Protein AF-A0A061JJE5-F1 (afdb_monomer)

InterPro domains:
  IPR005835 Nucleotidyl transferase domain [PF00483] (1-188)
  IPR029044 Nucleotide-diphospho-sugar transferases [G3DSA:3.90.550.10] (1-209)
  IPR029044 Nucleotide-diphospho-sugar transferases [SSF53448] (1-184)
  IPR051161 Mannose-6-phosphate isomerase type 2 [PTHR46390] (1-189)

Sequence (217 aa):
MFQRTLARLDGLEQGEPLVVTNEQHRFVVAEQMRLARRQSRRIILEPLSRNTAPAIALAALEATREGRDPVLLILAADHHIPDEEAFRAAITAATMHANAGRLVTFGITPTRAETGFGYIQCGEPLGEAGRAIAAFKEKPSAEMAQVYLDSGRYLWNSGMFMFRASRFLDELERLRPDILAACRAAPRSSRHGTITTFCMYRPSSSPCAMTSRSTMR

Nearest PDB structures (foldseek):
  2qh5-assembly2_B  TM=8.853E-01  e=9.945E-15  Helicobacter pylori 26695
  2qh5-assembly1_A  TM=8.895E-01  e=8.247E-14  Helicobacter pylori 26695
  2x5s-assembly1_A  TM=8.114E-01  e=7.265E-13  Thermotoga maritima MSB8
  2cu2-assembly1_A-2  TM=8.313E-01  e=1.044E-12  Thermus thermophilus HB8

Foldseek 3Di:
DQLVVVVLCPPPDDDAAEAEDAPVCVVVVVVSCVVSVGDHLAYEHEPDCPDDLLSLLLVLCVCCVVVDWDKDKDDDSPDDDPPSVVVRVLVVLVRVVQVVFDKDFDFAQDPALDQQFKKFFFADDDPPHDGDTPDIGHRDDSVVSRVQNVVSRITTTPVIIIHTSVSSLVVCCVPPVVSNVLSVPFDWDDDDDRYIYTYSDDPPPDDDDDDDDDDDD

Solvent-accessible surface area (backbone atoms only — not comparable to full-atom values): 12742 Å² total; per-residue (Å²): 89,51,59,58,53,58,56,58,50,65,94,60,95,73,77,63,48,74,44,73,43,46,49,91,45,51,64,59,53,54,48,48,34,55,76,62,73,49,74,58,65,27,39,39,25,29,82,63,90,73,65,66,67,58,52,51,50,48,51,31,57,58,58,33,67,84,79,45,70,52,74,44,78,46,75,67,52,71,69,87,71,88,60,48,65,63,50,47,53,51,50,58,44,47,47,57,46,17,73,72,67,38,85,41,70,48,69,39,83,63,91,61,61,57,39,90,40,32,35,34,31,62,42,58,76,46,79,99,59,56,57,41,74,69,44,80,45,74,46,43,54,68,70,53,20,40,53,40,50,76,64,70,46,39,20,31,50,65,76,34,38,32,25,26,31,61,59,54,51,53,51,38,46,73,76,40,42,68,57,50,52,45,56,71,67,26,55,78,47,72,71,74,79,56,35,34,39,39,47,74,69,77,84,66,95,70,92,78,88,79,86,80,80,89,79,92,132

Structure (mmCIF, N/CA/C/O backbone):
data_AF-A0A061JJE5-F1
#
_entry.id   AF-A0A061JJE5-F1
#
loop_
_atom_site.group_PDB
_atom_site.id
_atom_site.type_symbol
_atom_site.label_atom_id
_atom_site.label_alt_id
_atom_site.label_comp_id
_atom_site.label_asym_id
_atom_site.label_entity_id
_atom_site.label_seq_id
_atom_site.pdbx_PDB_ins_code
_atom_site.Cartn_x
_atom_site.Cartn_y
_atom_site.Cartn_z
_atom_site.occupancy
_atom_site.B_iso_or_equiv
_atom_site.auth_seq_id
_atom_site.auth_comp_id
_atom_site.auth_asym_id
_atom_site.auth_atom_id
_atom_site.pdbx_PDB_model_num
ATOM 1 N N . MET A 1 1 ? 11.198 11.801 5.476 1.00 88.31 1 MET A N 1
ATOM 2 C CA . MET A 1 1 ? 10.283 11.179 4.492 1.00 88.31 1 MET A CA 1
ATOM 3 C C . MET A 1 1 ? 8.825 11.247 4.926 1.00 88.31 1 MET A C 1
ATOM 5 O O . MET A 1 1 ? 8.047 11.788 4.158 1.00 88.31 1 MET A O 1
ATOM 9 N N . PHE A 1 2 ? 8.469 10.858 6.156 1.00 92.38 2 PHE A N 1
ATOM 10 C CA . PHE A 1 2 ? 7.083 10.900 6.659 1.00 92.38 2 PHE A CA 1
ATOM 11 C C . PHE A 1 2 ? 6.310 12.204 6.363 1.00 92.38 2 PHE A C 1
ATOM 13 O O . PHE A 1 2 ? 5.256 12.162 5.740 1.00 92.38 2 PHE A O 1
ATOM 20 N N . GLN A 1 3 ? 6.856 13.376 6.714 1.00 93.06 3 GLN A N 1
ATOM 21 C CA . GLN A 1 3 ? 6.192 14.663 6.440 1.00 93.06 3 GLN A CA 1
ATOM 22 C C . GLN A 1 3 ? 5.994 14.934 4.941 1.00 93.06 3 GLN A C 1
ATOM 24 O O . GLN A 1 3 ? 4.970 15.482 4.552 1.00 93.06 3 GLN A O 1
ATOM 29 N N . ARG A 1 4 ? 6.933 14.498 4.086 1.00 92.81 4 ARG A N 1
ATOM 30 C CA . ARG A 1 4 ? 6.785 14.589 2.622 1.00 92.81 4 ARG A CA 1
ATOM 31 C C . ARG A 1 4 ? 5.674 13.672 2.114 1.00 92.81 4 ARG A C 1
ATOM 33 O O . ARG A 1 4 ? 5.019 14.007 1.137 1.00 92.81 4 ARG A O 1
ATOM 40 N N . THR A 1 5 ? 5.461 12.526 2.757 1.00 93.94 5 THR A N 1
ATOM 41 C CA . THR A 1 5 ? 4.331 11.634 2.457 1.00 93.94 5 THR A CA 1
ATOM 42 C C . THR A 1 5 ? 2.994 12.254 2.838 1.00 93.94 5 THR A C 1
ATOM 44 O O . THR A 1 5 ? 2.019 12.039 2.135 1.00 93.94 5 THR A O 1
ATOM 47 N N . LEU A 1 6 ? 2.939 13.064 3.894 1.00 92.81 6 LEU A N 1
ATOM 48 C CA . LEU A 1 6 ? 1.731 13.825 4.218 1.00 92.81 6 LEU A CA 1
ATOM 49 C C . LEU A 1 6 ? 1.513 14.981 3.237 1.00 92.81 6 LEU A C 1
ATOM 51 O O . LEU A 1 6 ? 0.408 15.145 2.739 1.00 92.81 6 LEU A O 1
ATOM 55 N N . ALA A 1 7 ? 2.564 15.748 2.936 1.00 93.00 7 ALA A N 1
ATOM 56 C CA . ALA A 1 7 ? 2.480 16.917 2.062 1.00 93.00 7 ALA A CA 1
ATOM 57 C C . ALA A 1 7 ? 2.112 16.562 0.612 1.00 93.00 7 ALA A C 1
ATOM 59 O O . ALA A 1 7 ? 1.323 17.265 -0.004 1.00 93.00 7 ALA A O 1
ATOM 60 N N . ARG A 1 8 ? 2.603 15.438 0.066 1.00 93.69 8 ARG A N 1
ATOM 61 C CA . ARG A 1 8 ? 2.264 15.029 -1.315 1.00 93.69 8 ARG A CA 1
ATOM 62 C C . ARG A 1 8 ? 0.773 14.734 -1.524 1.00 93.69 8 ARG A C 1
ATOM 64 O O . ARG A 1 8 ? 0.326 14.675 -2.667 1.00 93.69 8 ARG A O 1
ATOM 71 N N . LEU A 1 9 ? 0.026 14.510 -0.437 1.00 92.69 9 LEU A N 1
ATOM 72 C CA . LEU A 1 9 ? -1.423 14.297 -0.471 1.00 92.69 9 LEU A CA 1
ATOM 73 C C . LEU A 1 9 ? -2.206 15.610 -0.562 1.00 92.69 9 LEU A C 1
ATOM 75 O O . LEU A 1 9 ? -3.419 15.584 -0.757 1.00 92.69 9 LEU A O 1
ATOM 79 N N . ASP A 1 10 ? -1.545 16.757 -0.429 1.00 90.75 10 ASP A N 1
ATOM 80 C CA . ASP A 1 10 ? -2.196 18.052 -0.561 1.00 90.75 10 ASP A CA 1
ATOM 81 C C . ASP A 1 10 ? -2.793 18.208 -1.969 1.00 90.75 10 ASP A C 1
ATOM 83 O O . ASP A 1 10 ? -2.167 17.867 -2.974 1.00 90.75 10 ASP A O 1
ATOM 87 N N . GLY A 1 11 ? -4.030 18.706 -2.031 1.00 88.50 11 GLY A N 1
ATOM 88 C CA . GLY A 1 11 ? -4.791 18.861 -3.275 1.00 88.50 11 GLY A CA 1
ATOM 89 C C . GLY A 1 11 ? -5.638 17.648 -3.674 1.00 88.50 11 GLY A C 1
ATOM 90 O O . GLY A 1 11 ? -6.416 17.753 -4.617 1.00 88.50 11 GLY A O 1
ATOM 91 N N . LEU A 1 12 ? -5.529 16.523 -2.965 1.00 92.25 12 LEU A N 1
ATOM 92 C CA . LEU A 1 12 ? -6.479 15.417 -3.082 1.00 92.25 12 LEU A CA 1
ATOM 93 C C . LEU A 1 12 ? -7.684 15.632 -2.140 1.00 92.25 12 LEU A C 1
ATOM 95 O O . LEU A 1 12 ? -7.629 16.428 -1.197 1.00 92.25 12 LEU A O 1
ATOM 99 N N . GLU A 1 13 ? -8.782 14.921 -2.400 1.00 90.00 13 GLU A N 1
ATOM 100 C CA . GLU A 1 13 ? -9.928 14.843 -1.490 1.00 90.00 13 GLU A CA 1
ATOM 101 C C . GLU A 1 13 ? -9.750 13.644 -0.541 1.00 90.00 13 GLU A C 1
ATOM 103 O O . GLU A 1 13 ? -9.989 12.493 -0.909 1.00 90.00 13 GLU A O 1
ATOM 108 N N . GLN A 1 14 ? -9.316 13.903 0.696 1.00 89.75 14 GLN A N 1
ATOM 109 C CA . GLN A 1 14 ? -9.116 12.875 1.720 1.00 89.75 14 GLN A CA 1
ATOM 110 C C . GLN A 1 14 ? -9.552 13.341 3.105 1.00 89.75 14 GLN A C 1
ATOM 112 O O . GLN A 1 14 ? -9.506 14.523 3.443 1.00 89.75 14 GLN A O 1
ATOM 117 N N . GLY A 1 15 ? -9.903 12.368 3.944 1.00 90.25 15 GLY A N 1
ATOM 118 C CA . GLY A 1 15 ? -10.011 12.581 5.381 1.00 90.25 15 GLY A CA 1
ATOM 119 C C . GLY A 1 15 ? -8.645 12.653 6.066 1.00 90.25 15 GLY A C 1
ATOM 120 O O . GLY A 1 15 ? -7.590 12.454 5.463 1.00 90.25 15 GLY A O 1
ATOM 121 N N . GLU A 1 16 ? -8.673 12.887 7.374 1.00 91.62 16 GLU A N 1
ATOM 122 C CA . GLU A 1 16 ? -7.471 12.843 8.202 1.00 91.62 16 GLU A CA 1
ATOM 123 C C . GLU A 1 16 ? -6.798 11.454 8.164 1.00 91.62 16 GLU A C 1
ATOM 125 O O . GLU A 1 16 ? -7.487 10.427 8.232 1.00 91.62 16 GLU A O 1
ATOM 130 N N . PRO A 1 17 ? -5.455 11.390 8.120 1.00 93.44 17 PRO A N 1
ATOM 131 C CA . PRO A 1 17 ? -4.724 10.136 8.021 1.00 93.44 17 PRO A CA 1
ATOM 132 C C . PRO A 1 17 ? -4.876 9.262 9.271 1.00 93.44 17 PRO A C 1
ATOM 134 O O . PRO A 1 17 ? -4.879 9.741 10.411 1.00 93.44 17 PRO A O 1
ATOM 137 N N . LEU A 1 18 ? -4.918 7.950 9.038 1.00 94.12 18 LEU A N 1
ATOM 138 C CA . LEU A 1 18 ? -4.668 6.920 10.042 1.00 94.12 18 LEU A CA 1
ATOM 139 C C . LEU A 1 18 ? -3.202 6.507 9.937 1.00 94.12 18 LEU A C 1
ATOM 141 O O . LEU A 1 18 ? -2.765 6.038 8.888 1.00 94.12 18 LEU A O 1
ATOM 145 N N . VAL A 1 19 ? -2.440 6.676 11.015 1.00 94.38 19 VAL A N 1
ATOM 146 C CA . VAL A 1 19 ? -1.019 6.315 11.036 1.00 94.38 19 VAL A CA 1
ATOM 147 C C . VAL A 1 19 ? -0.848 5.032 11.826 1.00 94.38 19 VAL A C 1
ATOM 149 O O . VAL A 1 19 ? -1.163 5.005 13.010 1.00 94.38 19 VAL A O 1
ATOM 152 N N . VAL A 1 20 ? -0.332 3.980 11.196 1.00 93.56 20 VAL A N 1
ATOM 153 C CA . VAL A 1 20 ? 0.044 2.736 11.882 1.00 93.56 20 VAL A CA 1
ATOM 154 C C . VAL A 1 20 ? 1.558 2.706 12.024 1.00 93.56 20 VAL A C 1
ATOM 156 O O . VAL A 1 20 ? 2.276 2.906 11.047 1.00 93.56 20 VAL A O 1
ATOM 159 N N . THR A 1 21 ? 2.057 2.515 13.241 1.00 92.81 21 THR A N 1
ATOM 160 C CA . THR A 1 21 ? 3.497 2.506 13.516 1.00 92.81 21 THR A CA 1
ATOM 161 C C . THR A 1 21 ? 3.826 1.628 14.715 1.00 92.81 21 THR A C 1
ATOM 163 O O . THR A 1 21 ? 2.981 1.384 15.571 1.00 92.81 21 THR A O 1
ATOM 166 N N . ASN A 1 22 ? 5.085 1.212 14.836 1.00 91.00 22 ASN A N 1
ATOM 167 C CA . ASN A 1 22 ? 5.572 0.575 16.053 1.00 91.00 22 ASN A CA 1
ATOM 168 C C . ASN A 1 22 ? 5.491 1.536 17.258 1.00 91.00 22 ASN A C 1
ATOM 170 O O . ASN A 1 22 ? 5.763 2.735 17.121 1.00 91.00 22 ASN A O 1
ATOM 174 N N . GLU A 1 23 ? 5.168 1.009 18.443 1.00 88.62 23 GLU A N 1
ATOM 175 C CA . GLU A 1 23 ? 5.093 1.765 19.699 1.00 88.62 23 GLU A CA 1
ATOM 176 C C . GLU A 1 23 ? 6.376 2.554 20.014 1.00 88.62 23 GLU A C 1
ATOM 178 O O . GLU A 1 23 ? 6.298 3.673 20.527 1.00 88.62 23 GLU A O 1
ATOM 183 N N . GLN A 1 24 ? 7.547 2.029 19.649 1.00 89.25 24 GLN A N 1
ATOM 184 C CA . GLN A 1 24 ? 8.835 2.702 19.846 1.00 89.25 24 GLN A CA 1
ATOM 185 C C . GLN A 1 24 ? 8.920 4.051 19.112 1.00 89.25 24 GLN A C 1
ATOM 187 O O . GLN A 1 24 ? 9.618 4.958 19.561 1.00 89.25 24 GLN A O 1
ATOM 192 N N . HIS A 1 25 ? 8.164 4.231 18.025 1.00 89.94 25 HIS A N 1
ATOM 193 C CA . HIS A 1 25 ? 8.153 5.464 17.236 1.00 89.94 25 HIS A CA 1
ATOM 194 C C . HIS A 1 25 ? 7.029 6.437 17.622 1.00 89.94 25 HIS A C 1
ATOM 196 O O . HIS A 1 25 ? 6.895 7.484 16.986 1.00 89.94 25 HIS A O 1
ATOM 202 N N . ARG A 1 26 ? 6.224 6.141 18.656 1.00 89.31 26 ARG A N 1
ATOM 203 C CA . ARG A 1 26 ? 5.021 6.925 19.009 1.00 89.31 26 ARG A CA 1
ATOM 204 C C . ARG A 1 26 ? 5.283 8.425 19.170 1.00 89.31 26 ARG A C 1
ATOM 206 O O . ARG A 1 26 ? 4.518 9.239 18.662 1.00 89.31 26 ARG A O 1
ATOM 213 N N . PHE A 1 27 ? 6.375 8.790 19.846 1.00 88.88 27 PHE A N 1
ATOM 214 C CA . PHE A 1 27 ? 6.712 10.189 20.114 1.00 88.88 27 PHE A CA 1
ATOM 215 C C . PHE A 1 27 ? 7.226 10.889 18.861 1.00 88.88 27 PHE A C 1
ATOM 217 O O . PHE A 1 27 ? 6.828 12.016 18.587 1.00 88.88 27 PHE A O 1
ATOM 224 N N . VAL A 1 28 ? 8.052 10.197 18.070 1.00 92.44 28 VAL A N 1
ATOM 225 C CA . VAL A 1 28 ? 8.578 10.732 16.812 1.00 92.44 28 VAL A CA 1
ATOM 226 C C . VAL A 1 28 ? 7.433 10.993 15.840 1.00 92.44 28 VAL A C 1
ATOM 228 O O . VAL A 1 28 ? 7.342 12.086 15.300 1.00 92.44 28 VAL A O 1
ATOM 231 N N . VAL A 1 29 ? 6.514 10.042 15.654 1.00 92.44 29 VAL A N 1
ATOM 232 C CA . VAL A 1 29 ? 5.366 10.219 14.752 1.00 92.44 29 VAL A CA 1
ATOM 233 C C . VAL A 1 29 ? 4.459 11.360 15.215 1.00 92.44 29 VAL A C 1
ATOM 235 O O . VAL A 1 29 ? 4.114 12.217 14.402 1.00 92.44 29 VAL A O 1
ATOM 238 N N . ALA A 1 30 ? 4.114 11.418 16.505 1.00 89.69 30 ALA A N 1
ATOM 239 C CA . ALA A 1 30 ? 3.291 12.499 17.047 1.00 89.69 30 ALA A CA 1
ATOM 240 C C . ALA A 1 30 ? 3.946 13.877 16.846 1.00 89.69 30 ALA A C 1
ATOM 242 O O . ALA A 1 30 ? 3.289 14.821 16.404 1.00 89.69 30 ALA A O 1
ATOM 243 N N . GLU A 1 31 ? 5.252 13.983 17.096 1.00 92.19 31 GLU A N 1
ATOM 244 C CA . GLU A 1 31 ? 5.994 15.227 16.896 1.00 92.19 31 GLU A CA 1
ATOM 245 C C . GLU A 1 31 ? 6.089 15.608 15.415 1.00 92.19 31 GLU A C 1
ATOM 247 O O . GLU A 1 31 ? 5.876 16.762 15.051 1.00 92.19 31 GLU A O 1
ATOM 252 N N . GLN A 1 32 ? 6.337 14.645 14.526 1.00 93.75 32 GLN A N 1
ATOM 253 C CA . GLN A 1 32 ? 6.403 14.904 13.088 1.00 93.75 32 GLN A CA 1
ATOM 254 C C . GLN A 1 32 ? 5.052 15.361 12.518 1.00 93.75 32 GLN A C 1
ATOM 256 O O . GLN A 1 32 ? 5.043 16.263 11.678 1.00 93.75 32 GLN A O 1
ATOM 261 N N . MET A 1 33 ? 3.933 14.797 12.992 1.00 92.56 33 MET A N 1
ATOM 262 C CA . MET A 1 33 ? 2.574 15.259 12.669 1.00 92.56 33 MET A CA 1
ATOM 263 C C . MET A 1 33 ? 2.353 16.706 13.132 1.00 92.56 33 MET A C 1
ATOM 265 O O . MET A 1 33 ? 1.879 17.541 12.357 1.00 92.56 33 MET A O 1
ATOM 269 N N . ARG A 1 34 ? 2.758 17.023 14.372 1.00 91.38 34 ARG A N 1
ATOM 270 C CA . ARG A 1 34 ? 2.658 18.371 14.950 1.00 91.38 34 ARG A CA 1
ATOM 271 C C . ARG A 1 34 ? 3.465 19.391 14.148 1.00 91.38 34 ARG A C 1
ATOM 273 O O . ARG A 1 34 ? 2.936 20.439 13.786 1.00 91.38 34 ARG A O 1
ATOM 280 N N . LEU A 1 35 ? 4.721 19.074 13.831 1.00 93.00 35 LEU A N 1
ATOM 281 C CA . LEU A 1 35 ? 5.605 19.921 13.023 1.00 93.00 35 LEU A CA 1
ATOM 282 C C . LEU A 1 35 ? 5.068 20.126 11.600 1.00 93.00 35 LEU A C 1
ATOM 284 O O . LEU A 1 35 ? 5.166 21.228 11.068 1.00 93.00 35 LEU A O 1
ATOM 288 N N . ALA A 1 36 ? 4.441 19.103 11.013 1.00 91.31 36 ALA A N 1
ATOM 289 C CA . ALA A 1 36 ? 3.773 19.204 9.715 1.00 91.31 36 ALA A CA 1
ATOM 290 C C . ALA A 1 36 ? 2.441 19.974 9.768 1.00 91.31 36 ALA A C 1
ATOM 292 O O . ALA A 1 36 ? 1.821 20.181 8.727 1.00 91.31 36 ALA A O 1
ATOM 293 N N . ARG A 1 37 ? 1.977 20.383 10.960 1.00 90.88 37 ARG A N 1
ATOM 294 C CA . ARG A 1 37 ? 0.664 21.013 11.178 1.00 90.88 37 ARG A CA 1
ATOM 295 C C . ARG A 1 37 ? -0.469 20.181 10.565 1.00 90.88 37 ARG A C 1
ATOM 297 O O . ARG A 1 37 ? -1.367 20.705 9.906 1.00 90.88 37 ARG A O 1
ATOM 304 N N . ARG A 1 38 ? -0.400 18.862 10.752 1.00 88.62 38 ARG A N 1
ATOM 305 C CA . ARG A 1 38 ? -1.420 17.907 10.309 1.00 88.62 38 ARG A CA 1
ATOM 306 C C . ARG A 1 38 ? -2.054 17.249 11.525 1.00 88.62 38 ARG A C 1
ATOM 308 O O . ARG A 1 38 ? -1.369 16.912 12.489 1.00 88.62 38 ARG A O 1
ATOM 315 N N . GLN A 1 39 ? -3.364 17.052 11.463 1.00 87.19 39 GLN A N 1
ATOM 316 C CA . GLN A 1 39 ? -4.088 16.233 12.430 1.00 87.19 39 GLN A CA 1
ATOM 317 C C . GLN A 1 39 ? -4.151 14.801 11.901 1.00 87.19 39 GLN A C 1
ATOM 319 O O . GLN A 1 39 ? -4.246 14.585 10.696 1.00 87.19 39 GLN A O 1
ATOM 324 N N . SER A 1 40 ? -4.033 13.822 12.791 1.00 85.62 40 SER A N 1
ATOM 325 C CA . SER A 1 40 ? -4.317 12.425 12.469 1.00 85.62 40 SER A CA 1
ATOM 326 C C . SER A 1 40 ? -5.667 12.061 13.051 1.00 85.62 40 SER A C 1
ATOM 328 O O . SER A 1 40 ? -5.891 12.321 14.237 1.00 85.62 40 SER A O 1
ATOM 330 N N . ARG A 1 41 ? -6.468 11.316 12.288 1.00 85.81 41 ARG A N 1
ATOM 331 C CA . ARG A 1 41 ? -7.679 10.687 12.817 1.00 85.81 41 ARG A CA 1
ATOM 332 C C . ARG A 1 41 ? -7.323 9.771 13.982 1.00 85.81 41 ARG A C 1
ATOM 334 O O . ARG A 1 41 ? -8.000 9.741 15.008 1.00 85.81 41 ARG A O 1
ATOM 341 N N . ARG A 1 42 ? -6.253 8.991 13.797 1.00 90.00 42 ARG A N 1
ATOM 342 C CA . ARG A 1 42 ? -5.729 8.080 14.811 1.00 90.00 42 ARG A CA 1
ATOM 343 C C . ARG A 1 42 ? -4.278 7.711 14.556 1.00 90.00 42 ARG A C 1
ATOM 345 O O . ARG A 1 42 ? -3.871 7.573 13.403 1.00 90.00 42 ARG A O 1
ATOM 352 N N . ILE A 1 43 ? -3.541 7.474 15.636 1.00 9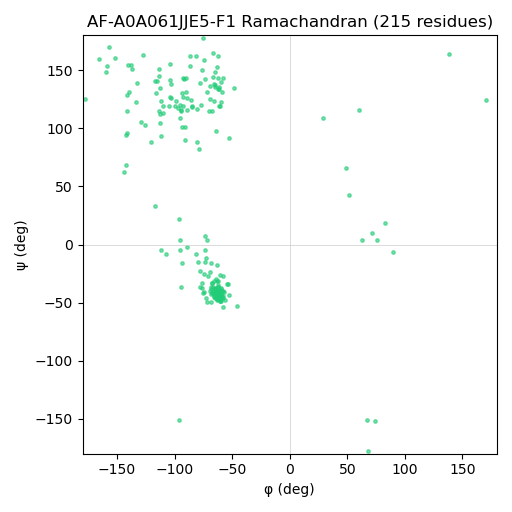1.44 43 ILE A N 1
ATOM 353 C CA . ILE A 1 43 ? -2.238 6.805 15.594 1.00 91.44 43 ILE A CA 1
ATOM 354 C C . ILE A 1 43 ? -2.404 5.430 16.240 1.00 91.44 43 ILE A C 1
ATOM 356 O O . ILE A 1 43 ? -2.676 5.332 17.435 1.00 91.44 43 ILE A O 1
ATOM 360 N N . ILE A 1 44 ? -2.268 4.380 15.440 1.0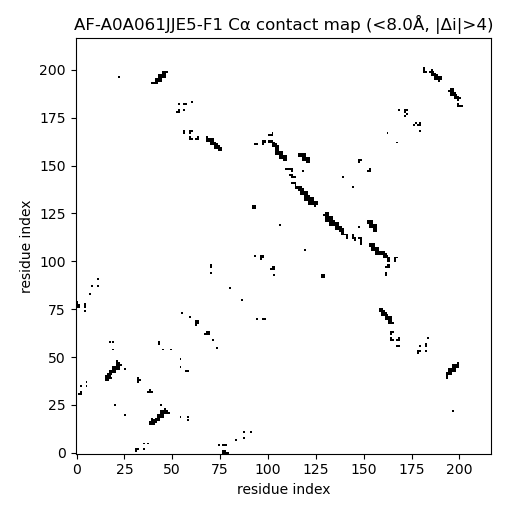0 91.19 44 ILE A N 1
ATOM 361 C CA . ILE A 1 44 ? -2.334 2.979 15.844 1.00 91.19 44 ILE A CA 1
ATOM 362 C C . ILE A 1 44 ? -0.914 2.508 16.158 1.00 91.19 44 ILE A C 1
ATOM 364 O O . ILE A 1 44 ? -0.044 2.531 15.289 1.00 91.19 44 ILE A O 1
ATOM 368 N N . LEU A 1 45 ? -0.681 2.090 17.402 1.00 90.44 45 LEU A N 1
ATOM 369 C CA . LEU A 1 45 ? 0.614 1.588 17.854 1.00 90.44 45 LEU A CA 1
ATOM 370 C C . LEU A 1 45 ? 0.627 0.061 17.874 1.00 90.44 45 LEU A C 1
ATOM 372 O O . LEU A 1 45 ? -0.134 -0.560 18.620 1.00 90.44 45 LEU A O 1
ATOM 376 N N . GLU A 1 46 ? 1.520 -0.525 17.084 1.00 87.25 46 GLU A N 1
ATOM 377 C CA . GLU A 1 46 ? 1.831 -1.951 17.098 1.00 87.25 46 GLU A CA 1
ATOM 378 C C . GLU A 1 46 ? 2.959 -2.222 18.113 1.00 87.25 46 GLU A C 1
ATOM 380 O O . GLU A 1 46 ? 4.026 -1.610 18.015 1.00 87.25 46 GLU A O 1
ATOM 385 N N . PRO A 1 47 ? 2.795 -3.142 19.082 1.00 81.06 47 PRO A N 1
ATOM 386 C CA . PRO A 1 47 ? 3.861 -3.479 20.030 1.00 81.06 47 PRO A CA 1
ATOM 387 C C . PRO A 1 47 ? 4.991 -4.267 19.360 1.00 81.06 47 PRO A C 1
ATOM 389 O O . PRO A 1 47 ? 6.132 -4.240 19.807 1.00 81.06 47 PRO A O 1
ATOM 392 N N . LEU A 1 48 ? 4.665 -4.996 18.291 1.00 81.62 48 LEU A N 1
ATOM 393 C CA . LEU A 1 48 ? 5.578 -5.827 17.521 1.00 81.62 48 LEU A CA 1
ATOM 394 C C . LEU A 1 48 ? 5.244 -5.646 16.046 1.00 81.62 48 LEU A C 1
ATOM 396 O O . LEU A 1 48 ? 4.087 -5.791 15.658 1.00 81.62 48 LEU A O 1
ATOM 400 N N . SER A 1 49 ? 6.256 -5.387 15.223 1.00 78.19 49 SER A N 1
ATOM 401 C CA . SER A 1 49 ? 6.079 -5.272 13.776 1.00 78.19 49 SER A CA 1
ATOM 402 C C . SER A 1 49 ? 5.761 -6.652 13.185 1.00 78.19 49 SER A C 1
ATOM 404 O O . SER A 1 49 ? 6.583 -7.567 13.254 1.00 78.19 49 SER A O 1
ATOM 406 N N . ARG A 1 50 ? 4.553 -6.829 12.631 1.00 82.44 50 ARG A N 1
ATOM 407 C CA . ARG A 1 50 ? 4.043 -8.120 12.113 1.00 82.44 50 ARG A CA 1
ATOM 408 C C . ARG A 1 50 ? 3.763 -8.098 10.601 1.00 82.44 50 ARG A C 1
ATOM 410 O O . ARG A 1 50 ? 2.897 -8.830 10.128 1.00 82.44 50 ARG A O 1
ATOM 417 N N . ASN A 1 51 ? 4.550 -7.332 9.843 1.00 83.69 51 ASN A N 1
ATOM 418 C CA . ASN A 1 51 ? 4.368 -7.049 8.409 1.00 83.69 51 ASN A CA 1
ATOM 419 C C . ASN A 1 51 ? 3.129 -6.183 8.106 1.00 83.69 51 ASN A C 1
ATOM 421 O O . ASN A 1 51 ? 2.426 -5.729 9.001 1.00 83.69 51 ASN A O 1
ATOM 425 N N . THR A 1 52 ? 2.876 -5.933 6.821 1.00 87.81 52 THR A N 1
ATOM 426 C CA . THR A 1 52 ? 1.906 -4.934 6.350 1.00 87.81 52 THR A CA 1
ATOM 427 C C . THR A 1 52 ? 0.444 -5.373 6.480 1.00 87.81 52 THR A C 1
ATOM 429 O O . THR A 1 52 ? -0.423 -4.541 6.727 1.00 87.81 52 THR A O 1
ATOM 432 N N . ALA A 1 53 ? 0.141 -6.668 6.333 1.00 91.19 53 ALA A N 1
ATOM 433 C CA . ALA A 1 53 ? -1.248 -7.139 6.322 1.00 91.19 53 ALA A CA 1
ATOM 434 C C . ALA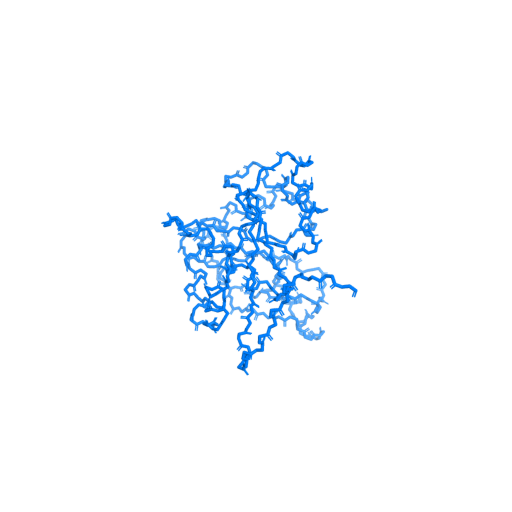 A 1 53 ? -1.990 -6.885 7.654 1.00 91.19 53 ALA A C 1
ATOM 436 O O . ALA A 1 53 ? -3.091 -6.333 7.603 1.00 91.19 53 ALA A O 1
ATOM 437 N N . PRO A 1 54 ? -1.415 -7.184 8.839 1.00 92.25 54 PRO A N 1
ATOM 438 C CA . PRO A 1 54 ? -2.044 -6.818 10.107 1.00 92.25 54 PRO A CA 1
ATOM 439 C C . PRO A 1 54 ? -2.202 -5.309 10.306 1.00 92.25 54 PRO A C 1
ATOM 441 O O . PRO A 1 54 ? -3.250 -4.870 10.772 1.00 92.25 54 PRO A O 1
ATOM 444 N N . ALA A 1 55 ? -1.210 -4.509 9.906 1.00 93.12 55 ALA A N 1
ATOM 445 C CA . ALA A 1 55 ? -1.279 -3.054 10.006 1.00 93.12 55 ALA A CA 1
ATOM 446 C C . ALA A 1 55 ? -2.462 -2.486 9.199 1.00 93.12 55 ALA A C 1
ATOM 448 O O . ALA A 1 55 ? -3.256 -1.697 9.716 1.00 93.12 55 ALA A O 1
ATOM 449 N N . ILE A 1 56 ? -2.634 -2.949 7.956 1.00 95.94 56 ILE A N 1
ATOM 450 C CA . ILE A 1 56 ? -3.771 -2.574 7.104 1.00 95.94 56 ILE A CA 1
ATOM 451 C C . ILE A 1 56 ? -5.092 -3.059 7.716 1.00 95.94 56 ILE A C 1
ATOM 453 O O . ILE A 1 56 ? -6.062 -2.306 7.733 1.00 95.94 56 ILE A O 1
ATOM 457 N N . ALA A 1 57 ? -5.143 -4.280 8.259 1.00 95.75 57 ALA A N 1
ATOM 458 C CA . ALA A 1 57 ? -6.346 -4.816 8.895 1.00 95.75 57 ALA A CA 1
ATOM 459 C C . ALA A 1 57 ? -6.789 -3.985 10.104 1.00 95.75 57 ALA A C 1
ATOM 461 O O . ALA A 1 57 ? -7.970 -3.664 10.232 1.00 95.75 57 ALA A O 1
ATOM 462 N N . LEU A 1 58 ? -5.849 -3.574 10.959 1.00 94.12 58 LEU A N 1
ATOM 463 C CA . LEU A 1 58 ? -6.129 -2.685 12.085 1.00 94.12 58 LEU A CA 1
ATOM 464 C C . LEU A 1 58 ? -6.644 -1.319 11.617 1.00 94.12 58 LEU A C 1
ATOM 466 O O . LEU A 1 58 ? -7.625 -0.819 12.170 1.00 94.12 58 LEU A O 1
ATOM 470 N N . ALA A 1 59 ? -6.034 -0.742 10.578 1.00 94.81 59 ALA A N 1
ATOM 471 C CA . ALA A 1 59 ? -6.496 0.511 9.989 1.00 94.81 59 ALA A CA 1
ATOM 472 C C . ALA A 1 59 ? -7.905 0.381 9.386 1.00 94.81 59 ALA A C 1
ATOM 474 O O . ALA A 1 59 ? -8.743 1.251 9.611 1.00 94.81 59 ALA A O 1
ATOM 475 N N . ALA A 1 60 ? -8.198 -0.717 8.684 1.00 96.38 60 ALA A N 1
ATOM 476 C CA . ALA A 1 60 ? -9.512 -0.976 8.104 1.00 96.38 60 ALA A CA 1
ATOM 477 C C . ALA A 1 60 ? -10.594 -1.166 9.176 1.00 96.38 60 ALA A C 1
ATOM 479 O O . ALA A 1 60 ? -11.647 -0.539 9.088 1.00 96.38 60 ALA A O 1
ATOM 480 N N . LEU A 1 61 ? -10.314 -1.941 10.231 1.00 94.88 61 LEU A N 1
ATOM 481 C CA . LEU A 1 61 ? -11.213 -2.105 11.382 1.00 94.88 61 LEU A CA 1
ATOM 482 C C . LEU A 1 61 ? -11.446 -0.795 12.150 1.00 94.88 61 LEU A C 1
ATOM 484 O O . LEU A 1 61 ? -12.496 -0.615 12.766 1.00 94.88 61 LEU A O 1
ATOM 488 N N . GLU A 1 62 ? -10.463 0.106 12.180 1.00 93.31 62 GLU A N 1
ATOM 489 C CA . GLU A 1 62 ? -10.631 1.434 12.773 1.00 93.31 62 GLU A CA 1
ATOM 490 C C . GLU A 1 62 ? -11.456 2.355 11.868 1.00 93.31 62 GLU A C 1
ATOM 492 O O . GLU A 1 62 ? -12.331 3.082 12.341 1.00 93.31 62 GLU A O 1
ATOM 497 N N . ALA A 1 63 ? -11.213 2.310 10.559 1.00 94.06 63 ALA A N 1
ATOM 498 C CA . ALA A 1 63 ? -11.913 3.133 9.585 1.00 94.06 63 ALA A CA 1
ATOM 499 C C . ALA A 1 63 ? -13.422 2.836 9.547 1.00 94.06 63 ALA A C 1
ATOM 501 O O . ALA A 1 63 ? -14.215 3.778 9.427 1.00 94.06 63 ALA A O 1
ATOM 502 N N . THR A 1 64 ? -13.803 1.564 9.717 1.00 94.38 64 THR A N 1
ATOM 503 C CA . THR A 1 64 ? -15.197 1.086 9.686 1.00 94.38 64 THR A CA 1
ATOM 504 C C . THR A 1 64 ? -15.912 1.099 11.037 1.00 94.38 64 THR A C 1
ATOM 506 O O . THR A 1 64 ? -17.107 0.820 11.115 1.00 94.38 64 THR A O 1
ATOM 509 N N . ARG A 1 65 ? -15.221 1.483 12.117 1.00 89.44 65 ARG A N 1
ATOM 510 C CA . ARG A 1 65 ? -15.722 1.407 13.502 1.00 89.44 65 ARG A CA 1
ATOM 511 C C . ARG A 1 65 ? -17.062 2.115 13.738 1.00 89.44 65 ARG A C 1
ATOM 513 O O . ARG A 1 65 ? -17.842 1.684 14.577 1.00 89.44 65 ARG A O 1
ATOM 520 N N . GLU A 1 66 ? -17.308 3.213 13.034 1.00 88.75 66 GLU A N 1
ATOM 521 C CA . GLU A 1 66 ? -18.506 4.060 13.176 1.00 88.75 66 GLU A CA 1
ATOM 522 C C . GLU A 1 66 ? -19.594 3.714 12.144 1.00 88.75 66 GLU A C 1
ATOM 524 O O . GLU A 1 66 ? -20.406 4.564 11.796 1.00 88.75 66 GLU A O 1
ATOM 529 N N . GLY A 1 67 ? -19.578 2.496 11.589 1.00 90.12 67 GLY A N 1
ATOM 530 C CA . GLY A 1 67 ? -20.505 2.083 10.527 1.00 90.12 67 GLY A CA 1
ATOM 531 C C . GLY A 1 67 ? -20.221 2.734 9.168 1.00 90.12 67 GLY A C 1
ATOM 532 O O . GLY A 1 67 ? -21.026 2.630 8.249 1.00 90.12 67 GLY A O 1
ATOM 533 N N . ARG A 1 68 ? -19.078 3.416 9.036 1.00 92.69 68 ARG A N 1
ATOM 534 C CA . ARG A 1 68 ? -18.588 3.969 7.767 1.00 92.69 68 ARG A CA 1
ATOM 535 C C . ARG A 1 68 ? -17.896 2.876 6.956 1.00 92.69 68 ARG A C 1
ATOM 537 O O . ARG A 1 68 ? -17.448 1.881 7.514 1.00 92.69 68 ARG A O 1
ATOM 544 N N . ASP A 1 69 ? -17.729 3.106 5.660 1.00 95.81 69 ASP A N 1
ATOM 545 C CA . ASP A 1 69 ? -16.985 2.193 4.788 1.00 95.81 69 ASP A CA 1
ATOM 546 C C . ASP A 1 69 ? -16.160 2.956 3.736 1.00 95.81 69 ASP A C 1
ATOM 548 O O . ASP A 1 69 ? -16.500 2.979 2.549 1.00 95.81 69 ASP A O 1
ATOM 552 N N . PRO A 1 70 ? -15.112 3.681 4.175 1.00 96.69 70 PRO A N 1
ATOM 553 C CA . PRO A 1 70 ? -14.344 4.540 3.285 1.00 96.69 70 PRO A CA 1
ATOM 554 C C . PRO A 1 70 ? -13.426 3.733 2.357 1.00 96.69 70 PRO A C 1
ATOM 556 O O . PRO A 1 70 ? -13.016 2.608 2.659 1.00 96.69 70 PRO A O 1
ATOM 559 N N . VAL A 1 71 ? -13.030 4.361 1.249 1.00 97.62 71 VAL A N 1
ATOM 560 C CA . VAL A 1 71 ? -11.850 3.938 0.489 1.00 97.62 71 VAL A CA 1
ATOM 561 C C . VAL A 1 71 ? -10.597 4.309 1.279 1.00 97.62 71 VAL A C 1
ATOM 563 O O . VAL A 1 71 ? -10.457 5.430 1.766 1.00 97.62 71 VAL A O 1
ATOM 566 N N . LEU A 1 72 ? -9.688 3.351 1.417 1.00 97.81 72 LEU A N 1
ATOM 567 C CA . LEU A 1 72 ? -8.391 3.512 2.053 1.00 97.81 72 LEU A CA 1
ATOM 568 C C . LEU A 1 72 ? -7.316 3.575 0.978 1.00 97.81 72 LEU A C 1
ATOM 570 O O . LEU A 1 72 ? -7.222 2.670 0.152 1.00 97.81 72 LEU A O 1
ATOM 574 N N . LEU A 1 73 ? -6.488 4.617 1.028 1.00 97.75 73 LEU A N 1
ATOM 575 C CA . LEU A 1 73 ? -5.216 4.692 0.318 1.00 97.75 73 LEU A CA 1
ATOM 576 C C . LEU A 1 73 ? -4.097 4.302 1.291 1.00 97.75 73 LEU A C 1
ATOM 578 O O . LEU A 1 73 ? -3.879 4.968 2.303 1.00 97.75 73 LEU A O 1
ATOM 582 N N . ILE A 1 74 ? -3.395 3.217 0.984 1.00 97.50 74 ILE A N 1
ATOM 583 C CA . ILE A 1 74 ? -2.305 2.669 1.789 1.00 97.50 74 ILE A CA 1
ATOM 584 C C . ILE A 1 74 ? -0.972 3.131 1.210 1.00 97.50 74 ILE A C 1
ATOM 586 O O . ILE A 1 74 ? -0.672 2.867 0.045 1.00 97.50 74 ILE A O 1
ATOM 590 N N . LEU A 1 75 ? -0.161 3.787 2.041 1.00 96.00 75 LEU A N 1
ATOM 591 C CA . LEU A 1 75 ? 1.132 4.356 1.663 1.00 96.00 75 LEU A CA 1
ATOM 592 C C . LEU A 1 75 ? 2.199 3.968 2.681 1.00 96.00 75 LEU A C 1
ATOM 594 O O . LEU A 1 75 ? 1.971 4.057 3.889 1.00 96.00 75 LEU A O 1
ATOM 598 N N . ALA A 1 76 ? 3.391 3.623 2.200 1.00 93.38 76 ALA A N 1
ATOM 599 C CA . ALA A 1 76 ? 4.567 3.557 3.055 1.00 93.38 76 ALA A CA 1
ATOM 600 C C . ALA A 1 76 ? 5.106 4.974 3.323 1.00 93.38 76 ALA A C 1
ATOM 602 O O . ALA A 1 76 ? 5.149 5.838 2.440 1.00 93.38 76 ALA A O 1
ATOM 603 N N . ALA A 1 77 ? 5.520 5.227 4.564 1.00 91.75 77 ALA A N 1
ATOM 604 C CA . ALA A 1 77 ? 5.975 6.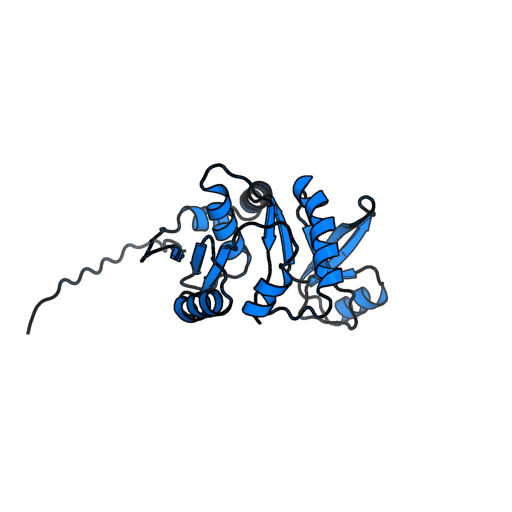542 5.019 1.00 91.75 77 ALA A CA 1
ATOM 605 C C . ALA A 1 77 ? 7.356 6.961 4.473 1.00 91.75 77 ALA A C 1
ATOM 607 O O . ALA A 1 77 ? 7.760 8.117 4.627 1.00 91.75 77 ALA A O 1
ATOM 608 N N . ASP A 1 78 ? 8.088 6.035 3.867 1.00 89.75 78 ASP A N 1
ATOM 609 C CA . ASP A 1 78 ? 9.485 6.151 3.457 1.00 89.75 78 ASP A CA 1
ATOM 610 C C . ASP A 1 78 ? 9.690 6.175 1.934 1.00 89.75 78 ASP A C 1
ATOM 612 O O . ASP A 1 78 ? 10.798 6.462 1.483 1.00 89.75 78 ASP A O 1
ATOM 616 N N . HIS A 1 79 ? 8.634 5.990 1.133 1.00 90.94 79 HIS A N 1
ATOM 617 C CA . HIS A 1 79 ? 8.736 6.100 -0.323 1.00 90.94 79 HIS A CA 1
ATOM 618 C C . HIS A 1 79 ? 9.149 7.505 -0.772 1.00 90.94 79 HIS A C 1
ATOM 620 O O . HIS A 1 79 ? 8.564 8.520 -0.363 1.00 90.94 79 HIS A O 1
ATOM 626 N N . HIS A 1 80 ? 10.115 7.545 -1.690 1.00 90.31 80 HIS A N 1
ATOM 627 C CA . HIS A 1 80 ? 10.485 8.739 -2.433 1.00 90.31 80 HIS A CA 1
ATOM 628 C C . HIS A 1 80 ? 9.733 8.773 -3.767 1.00 90.31 80 HIS A C 1
ATOM 630 O O . HIS A 1 80 ? 9.925 7.903 -4.610 1.00 90.31 80 HIS A O 1
ATOM 636 N N . ILE A 1 81 ? 8.870 9.774 -3.939 1.00 91.62 81 ILE A N 1
ATOM 637 C CA . ILE A 1 81 ? 8.060 9.981 -5.143 1.00 91.62 81 ILE A CA 1
ATOM 638 C C . ILE A 1 81 ? 8.344 11.414 -5.610 1.00 91.62 81 ILE A C 1
ATOM 640 O O . ILE A 1 81 ? 7.903 12.343 -4.933 1.00 91.62 81 ILE A O 1
ATOM 644 N N . PRO A 1 82 ? 9.161 11.609 -6.660 1.00 87.75 82 PRO A N 1
ATOM 645 C CA . PRO A 1 82 ? 9.560 12.944 -7.102 1.00 87.75 82 PRO A CA 1
ATOM 646 C C . PRO A 1 82 ? 8.460 13.651 -7.902 1.00 87.75 82 PRO A C 1
ATOM 648 O O . PRO A 1 82 ? 8.286 14.855 -7.747 1.00 87.75 82 PRO A O 1
ATOM 651 N N . ASP A 1 83 ? 7.709 12.908 -8.718 1.00 92.62 83 ASP A N 1
ATOM 652 C CA . ASP A 1 83 ? 6.603 13.438 -9.515 1.00 92.62 83 ASP A CA 1
ATOM 653 C C . ASP A 1 83 ? 5.287 13.343 -8.732 1.00 92.62 83 ASP A C 1
ATOM 655 O O . ASP A 1 83 ? 4.584 12.328 -8.738 1.00 92.62 83 ASP A O 1
ATOM 659 N N . GLU A 1 84 ? 4.989 14.402 -7.981 1.00 93.38 84 GLU A N 1
ATOM 660 C CA . GLU A 1 84 ? 3.783 14.462 -7.159 1.00 93.38 84 GLU A CA 1
ATOM 661 C C . GLU A 1 84 ? 2.504 14.682 -7.984 1.00 93.38 84 GLU A C 1
ATOM 663 O O . GLU A 1 84 ? 1.423 14.292 -7.544 1.00 93.38 84 GLU A O 1
ATOM 668 N N . GLU A 1 85 ? 2.600 15.285 -9.171 1.00 93.69 85 GLU A N 1
ATOM 669 C CA . GLU A 1 85 ? 1.445 15.512 -10.045 1.00 93.69 85 GLU A CA 1
ATOM 670 C C . GLU A 1 85 ? 0.975 14.197 -10.667 1.00 93.69 85 GLU A C 1
ATOM 672 O O . GLU A 1 85 ? -0.197 13.838 -10.525 1.00 93.69 85 GLU A O 1
ATOM 677 N N . ALA A 1 86 ? 1.898 13.420 -11.243 1.00 92.69 86 ALA A N 1
ATOM 678 C CA . ALA A 1 86 ? 1.595 12.088 -11.756 1.00 92.69 86 ALA A CA 1
ATOM 679 C C . ALA A 1 86 ? 1.074 11.160 -10.647 1.00 92.69 86 ALA A C 1
ATOM 681 O O . ALA A 1 86 ? 0.141 10.384 -10.864 1.00 92.69 86 ALA A O 1
ATOM 682 N N . PHE A 1 87 ? 1.625 11.268 -9.434 1.00 94.75 87 PHE A N 1
ATOM 683 C CA . PHE A 1 87 ? 1.138 10.537 -8.264 1.00 94.75 87 PHE A CA 1
ATOM 684 C C . PHE A 1 87 ? -0.321 10.871 -7.929 1.00 94.75 87 PHE A C 1
ATOM 686 O O . PHE A 1 87 ? -1.135 9.960 -7.758 1.00 94.75 87 PHE A O 1
ATOM 693 N N . ARG A 1 88 ? -0.674 12.161 -7.870 1.00 95.06 88 ARG A N 1
ATOM 694 C CA . ARG A 1 88 ? -2.053 12.593 -7.604 1.00 95.06 88 ARG A CA 1
ATOM 695 C C . ARG A 1 88 ? -3.003 12.157 -8.720 1.00 95.06 88 ARG A C 1
ATOM 697 O O . ARG A 1 88 ? -4.067 11.622 -8.420 1.00 95.06 88 ARG A O 1
ATOM 704 N N . ALA A 1 89 ? -2.599 12.282 -9.984 1.00 93.19 89 ALA A N 1
ATOM 705 C CA . ALA A 1 89 ? -3.386 11.803 -11.121 1.00 93.19 89 ALA A CA 1
ATOM 706 C C . ALA A 1 89 ? -3.649 10.286 -11.047 1.00 93.19 89 ALA A C 1
ATOM 708 O O . ALA A 1 89 ? -4.783 9.838 -11.241 1.00 93.19 89 ALA A O 1
ATOM 709 N N . ALA A 1 90 ? -2.633 9.493 -10.688 1.00 94.56 90 ALA A N 1
ATOM 710 C CA . ALA A 1 90 ? -2.770 8.050 -10.513 1.00 94.56 90 ALA A CA 1
ATOM 711 C C . ALA A 1 90 ? -3.737 7.686 -9.373 1.00 94.56 90 ALA A C 1
ATOM 713 O O . ALA A 1 90 ? -4.544 6.767 -9.522 1.00 94.56 90 ALA A O 1
ATOM 714 N N . ILE A 1 91 ? -3.697 8.410 -8.249 1.00 95.56 91 ILE A N 1
ATOM 715 C CA . ILE A 1 91 ? -4.635 8.222 -7.129 1.00 95.56 91 ILE A CA 1
ATOM 716 C C . ILE A 1 91 ? -6.070 8.538 -7.551 1.00 95.56 91 ILE A C 1
ATOM 718 O O . ILE A 1 91 ? -6.979 7.755 -7.259 1.00 95.56 91 ILE A O 1
ATOM 722 N N . THR A 1 92 ? -6.285 9.648 -8.256 1.00 93.56 92 THR A N 1
ATOM 723 C CA . THR A 1 92 ? -7.613 10.035 -8.750 1.00 93.56 92 THR A CA 1
ATOM 724 C C . THR A 1 92 ? -8.187 8.959 -9.672 1.00 93.56 92 THR A C 1
ATOM 726 O O . THR A 1 92 ? -9.321 8.519 -9.480 1.00 93.56 92 THR A O 1
ATOM 729 N N . ALA A 1 93 ? -7.385 8.441 -10.605 1.00 92.69 93 ALA A N 1
ATOM 730 C CA . ALA A 1 93 ? -7.788 7.332 -11.468 1.00 92.69 93 ALA A CA 1
ATOM 731 C C . ALA A 1 93 ? -8.106 6.045 -10.680 1.00 92.69 93 ALA A C 1
ATOM 733 O O . ALA A 1 93 ? -9.131 5.398 -10.912 1.00 92.69 93 ALA A O 1
ATOM 734 N N . ALA A 1 94 ? -7.257 5.685 -9.713 1.00 94.75 94 ALA A N 1
ATOM 735 C CA . ALA A 1 94 ? -7.445 4.507 -8.867 1.00 94.75 94 ALA A CA 1
ATOM 736 C C . ALA A 1 94 ? -8.724 4.583 -8.016 1.00 94.75 94 ALA A C 1
ATOM 738 O O . ALA A 1 94 ? -9.364 3.557 -7.770 1.00 94.75 94 ALA A O 1
ATOM 739 N N . THR A 1 95 ? -9.128 5.792 -7.617 1.00 94.06 95 THR A N 1
ATOM 740 C CA . THR A 1 95 ? -10.312 6.029 -6.779 1.00 94.06 95 THR A CA 1
ATOM 741 C C . THR A 1 95 ? -11.585 5.516 -7.449 1.00 94.06 95 THR A C 1
ATOM 743 O O . THR A 1 95 ? -12.420 4.897 -6.787 1.00 94.06 95 THR A O 1
ATOM 746 N N . MET A 1 96 ? -11.714 5.667 -8.772 1.00 92.62 96 MET A N 1
ATOM 747 C CA . MET A 1 96 ? -12.854 5.128 -9.524 1.00 92.62 96 MET A CA 1
ATOM 748 C C . MET A 1 96 ? -12.945 3.597 -9.412 1.00 92.62 96 MET A C 1
ATOM 750 O O . MET A 1 96 ? -14.015 3.050 -9.142 1.00 92.62 96 MET A O 1
ATOM 754 N N . HIS A 1 97 ? -11.817 2.894 -9.546 1.00 94.62 97 HIS A N 1
ATOM 755 C CA . HIS A 1 97 ? -11.765 1.429 -9.448 1.00 94.62 97 HIS A CA 1
ATOM 756 C C . HIS A 1 97 ? -12.015 0.923 -8.030 1.00 94.62 97 HIS A C 1
ATOM 758 O O . HIS A 1 97 ? -12.731 -0.064 -7.844 1.00 94.62 97 HIS A O 1
ATOM 764 N N . ALA A 1 98 ? -11.469 1.608 -7.025 1.00 95.69 98 ALA A N 1
ATOM 765 C CA . ALA A 1 98 ? -11.717 1.283 -5.625 1.00 95.69 98 ALA A CA 1
ATOM 766 C C . ALA A 1 98 ? -13.197 1.484 -5.254 1.00 95.69 98 ALA A C 1
ATOM 768 O O . ALA A 1 98 ? -13.789 0.632 -4.586 1.00 95.69 98 ALA A O 1
ATOM 769 N N . ASN A 1 99 ? -13.830 2.548 -5.759 1.00 94.00 99 ASN A N 1
ATOM 770 C CA . ASN A 1 99 ? -15.267 2.785 -5.603 1.00 94.00 99 ASN A CA 1
ATOM 771 C C . ASN A 1 99 ? -16.126 1.742 -6.333 1.00 94.00 99 ASN A C 1
ATOM 773 O O . ASN A 1 99 ? -17.176 1.348 -5.821 1.00 94.00 99 ASN A O 1
ATOM 777 N N . ALA A 1 100 ? -15.649 1.203 -7.456 1.00 93.19 100 ALA A N 1
ATOM 778 C CA . ALA A 1 100 ? -16.244 0.038 -8.115 1.00 93.19 100 ALA A CA 1
ATOM 779 C C . ALA A 1 100 ? -16.004 -1.289 -7.357 1.00 93.19 100 ALA A C 1
ATOM 781 O O . ALA A 1 100 ? -16.396 -2.359 -7.822 1.00 93.19 100 ALA A O 1
ATOM 782 N N . GLY A 1 101 ? -15.375 -1.245 -6.177 1.00 94.00 101 GLY A N 1
ATOM 783 C CA . GLY A 1 101 ? -15.181 -2.393 -5.296 1.00 94.00 101 GLY A CA 1
ATOM 784 C C . GLY A 1 101 ? -13.986 -3.276 -5.654 1.00 94.00 101 GLY A C 1
ATOM 785 O O . GLY A 1 101 ? -13.962 -4.425 -5.214 1.00 94.00 101 GLY A O 1
ATOM 786 N N . ARG A 1 102 ? -13.027 -2.769 -6.441 1.00 95.44 102 ARG A N 1
ATOM 787 C CA . ARG A 1 102 ? -11.781 -3.470 -6.792 1.00 95.44 102 ARG A CA 1
ATOM 788 C C . ARG A 1 102 ? -10.691 -3.231 -5.741 1.00 95.44 102 ARG A C 1
ATOM 790 O O . ARG A 1 102 ? -10.666 -2.188 -5.090 1.00 95.44 102 ARG A O 1
ATOM 797 N N . LEU A 1 103 ? -9.761 -4.182 -5.627 1.00 96.19 103 LEU A N 1
ATOM 798 C CA . LEU A 1 103 ? -8.492 -3.986 -4.926 1.00 96.19 103 LEU A CA 1
ATOM 799 C C . LEU A 1 103 ? -7.452 -3.453 -5.915 1.00 96.19 103 LEU A C 1
ATOM 801 O O . LEU A 1 103 ? -7.105 -4.140 -6.876 1.00 96.19 103 LEU A O 1
ATOM 805 N N . VAL A 1 104 ? -6.981 -2.229 -5.698 1.00 97.19 104 VAL A N 1
ATOM 806 C CA . VAL A 1 104 ? -6.055 -1.533 -6.597 1.00 97.19 104 VAL A CA 1
ATOM 807 C C . VAL A 1 104 ? -4.645 -1.548 -6.007 1.00 97.19 104 VAL A C 1
ATOM 809 O O . VAL A 1 104 ? -4.463 -1.391 -4.801 1.00 97.19 104 VAL A O 1
ATOM 812 N N . THR A 1 105 ? -3.642 -1.712 -6.866 1.00 96.25 105 THR A N 1
ATOM 813 C CA . THR A 1 105 ? -2.221 -1.474 -6.568 1.00 96.25 105 THR A CA 1
ATOM 814 C C . THR A 1 105 ? -1.639 -0.541 -7.629 1.00 96.25 105 THR A C 1
ATOM 816 O O . THR A 1 105 ? -2.228 -0.370 -8.698 1.00 96.25 105 THR A O 1
ATOM 819 N N . PHE A 1 106 ? -0.483 0.050 -7.345 1.00 95.94 106 PHE A N 1
ATOM 820 C CA . PHE A 1 106 ? 0.210 0.966 -8.246 1.00 95.94 106 PHE A CA 1
ATOM 821 C C . PHE A 1 106 ? 1.505 0.322 -8.741 1.00 95.94 106 PHE A C 1
ATOM 823 O O . PHE A 1 106 ? 2.353 -0.085 -7.941 1.00 95.94 106 PHE A O 1
ATOM 830 N N . GLY A 1 107 ? 1.640 0.220 -10.062 1.00 94.81 107 GLY A N 1
ATOM 831 C CA . GLY A 1 107 ? 2.820 -0.331 -10.717 1.00 94.81 107 GLY A CA 1
ATOM 832 C C . GLY A 1 107 ? 3.835 0.752 -11.083 1.00 94.81 107 GLY A C 1
ATOM 833 O O . GLY A 1 107 ? 3.448 1.845 -11.490 1.00 94.81 107 GLY A O 1
ATOM 834 N N . ILE A 1 108 ? 5.124 0.439 -10.968 1.00 94.50 108 ILE A N 1
ATOM 835 C CA . ILE A 1 108 ? 6.231 1.290 -11.427 1.00 94.50 108 ILE A CA 1
ATOM 836 C C . ILE A 1 108 ? 6.920 0.595 -12.600 1.00 94.50 108 ILE A C 1
ATOM 838 O O . ILE A 1 108 ? 7.195 -0.602 -12.524 1.00 94.50 108 ILE A O 1
ATOM 842 N N . THR A 1 109 ? 7.215 1.329 -13.673 1.00 94.75 109 THR A N 1
ATOM 843 C CA . THR A 1 109 ? 7.956 0.787 -14.819 1.00 94.75 109 THR A CA 1
ATOM 844 C C . THR A 1 109 ? 9.351 0.330 -14.378 1.00 94.75 109 THR A C 1
ATOM 846 O O . THR A 1 109 ? 10.128 1.161 -13.897 1.00 94.75 109 THR A O 1
ATOM 849 N N . PRO A 1 110 ? 9.691 -0.965 -14.521 1.00 95.31 110 PRO A N 1
ATOM 850 C CA . PRO A 1 110 ? 11.000 -1.474 -14.152 1.00 95.31 110 PRO A CA 1
ATOM 851 C C . PRO A 1 110 ? 12.090 -0.861 -15.026 1.00 95.31 110 PRO A C 1
ATOM 853 O O . PRO A 1 110 ? 11.956 -0.794 -16.244 1.00 95.31 110 PRO A O 1
ATOM 856 N N . THR A 1 111 ? 13.189 -0.441 -14.405 1.00 96.12 111 THR A N 1
ATOM 857 C CA . THR A 1 111 ? 14.387 0.055 -15.111 1.00 96.12 111 THR A CA 1
ATOM 858 C C . THR A 1 111 ? 15.555 -0.927 -15.058 1.00 96.12 111 THR A C 1
ATOM 860 O O . THR A 1 111 ? 16.571 -0.716 -15.714 1.00 96.12 111 THR A O 1
ATOM 863 N N . ARG A 1 112 ? 15.424 -1.997 -14.267 1.00 96.50 112 ARG A N 1
ATOM 864 C CA . ARG A 1 112 ? 16.392 -3.092 -14.133 1.00 96.50 112 ARG A CA 1
ATOM 865 C C . ARG A 1 112 ? 15.708 -4.366 -13.632 1.00 96.50 112 ARG A C 1
ATOM 867 O O . ARG A 1 112 ? 14.566 -4.325 -13.180 1.00 96.50 112 ARG A O 1
ATOM 874 N N . ALA A 1 113 ? 16.423 -5.483 -13.656 1.00 96.50 113 ALA A N 1
ATOM 875 C CA . ALA A 1 113 ? 15.979 -6.738 -13.062 1.00 96.50 113 ALA A CA 1
ATOM 876 C C . ALA A 1 113 ? 16.240 -6.714 -11.545 1.00 96.50 113 ALA A C 1
ATOM 878 O O . ALA A 1 113 ? 17.308 -7.091 -11.074 1.00 96.50 113 ALA A O 1
ATOM 879 N N . GLU A 1 114 ? 15.281 -6.205 -10.772 1.00 95.81 114 GLU A N 1
ATOM 880 C CA . GLU A 1 114 ? 15.360 -6.143 -9.307 1.00 95.81 114 GLU A CA 1
ATOM 881 C C . GLU A 1 114 ? 14.713 -7.381 -8.675 1.00 95.81 114 GLU A C 1
ATOM 883 O O . GLU A 1 114 ? 13.557 -7.672 -8.970 1.00 95.81 114 GLU A O 1
ATOM 888 N N . THR A 1 115 ? 15.409 -8.101 -7.797 1.00 95.75 115 THR A N 1
ATOM 889 C CA . THR A 1 115 ? 14.873 -9.307 -7.131 1.00 95.75 115 THR A CA 1
ATOM 890 C C . THR A 1 115 ? 14.234 -8.992 -5.781 1.00 95.75 115 THR A C 1
ATOM 892 O O . THR A 1 115 ? 13.485 -9.804 -5.242 1.00 95.75 115 THR A O 1
ATOM 895 N N . G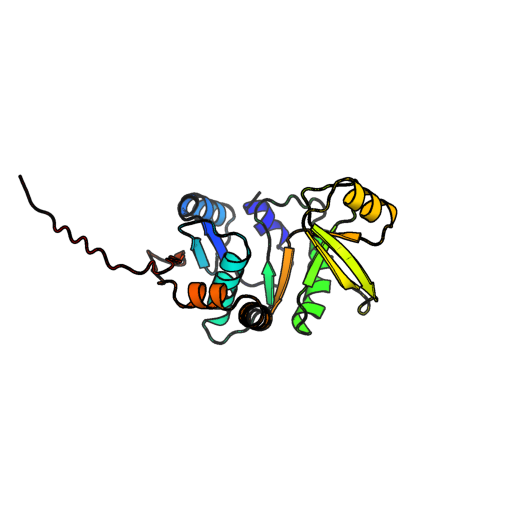LY A 1 116 ? 14.510 -7.812 -5.214 1.00 93.38 116 GLY A N 1
ATOM 896 C CA . GLY A 1 116 ? 13.927 -7.375 -3.945 1.00 93.38 116 GLY A CA 1
ATOM 897 C C . GLY A 1 116 ? 12.453 -6.968 -4.027 1.00 93.38 116 GLY A C 1
ATOM 898 O O . GLY A 1 116 ? 11.799 -6.858 -2.987 1.00 93.38 116 GLY A O 1
ATOM 899 N N . PHE A 1 117 ? 11.925 -6.754 -5.236 1.00 92.88 117 PHE A N 1
ATOM 900 C CA . PHE A 1 117 ? 10.573 -6.246 -5.469 1.00 92.88 117 PHE A CA 1
ATOM 901 C C . PHE A 1 117 ? 9.596 -7.330 -5.926 1.00 92.88 117 PHE A C 1
ATOM 903 O O . PHE A 1 117 ? 9.966 -8.339 -6.528 1.00 92.88 117 PHE A O 1
ATOM 910 N N . GLY A 1 118 ? 8.312 -7.088 -5.664 1.00 95.31 118 GLY A N 1
ATOM 911 C CA . GLY A 1 118 ? 7.232 -7.801 -6.333 1.00 95.31 118 GLY A CA 1
ATOM 912 C C . GLY A 1 118 ? 7.039 -7.286 -7.762 1.00 95.31 118 GLY A C 1
ATOM 913 O O . GLY A 1 118 ? 7.268 -6.111 -8.038 1.00 95.31 118 GLY A O 1
ATOM 914 N N . TYR A 1 119 ? 6.587 -8.153 -8.662 1.00 97.56 119 TYR A N 1
ATOM 915 C CA . TYR A 1 119 ? 6.219 -7.833 -10.037 1.00 97.56 119 TYR A CA 1
ATOM 916 C C . TYR A 1 119 ? 4.730 -8.097 -10.261 1.00 97.56 119 TYR A C 1
ATOM 918 O O . TYR A 1 119 ? 4.172 -9.093 -9.798 1.00 97.56 119 TYR A O 1
ATOM 926 N N . ILE A 1 120 ? 4.098 -7.208 -11.014 1.00 97.69 120 ILE A N 1
ATOM 927 C CA . ILE A 1 120 ? 2.689 -7.232 -11.387 1.00 97.69 120 ILE A CA 1
ATOM 928 C C . ILE A 1 120 ? 2.635 -7.447 -12.891 1.00 97.69 120 ILE A C 1
ATOM 930 O O . ILE A 1 120 ? 3.072 -6.586 -13.650 1.00 97.69 120 ILE A O 1
ATOM 934 N N . GLN A 1 121 ? 2.096 -8.579 -13.329 1.00 97.56 121 GLN A N 1
ATOM 935 C CA . GLN A 1 121 ? 1.841 -8.810 -14.744 1.00 97.56 121 GLN A CA 1
ATOM 936 C C . GLN A 1 121 ? 0.586 -8.049 -15.165 1.00 97.56 121 GLN A C 1
ATOM 938 O O . GLN A 1 121 ? -0.506 -8.311 -14.650 1.00 97.56 121 GLN A O 1
ATOM 943 N N . CYS A 1 122 ? 0.731 -7.142 -16.125 1.00 95.81 122 CYS A N 1
ATOM 944 C CA . CYS A 1 122 ? -0.386 -6.405 -16.695 1.00 95.81 122 CYS A CA 1
ATOM 945 C C . CYS A 1 122 ? -1.278 -7.342 -17.521 1.00 95.81 122 CYS A C 1
ATOM 947 O O . CYS A 1 122 ? -0.810 -8.016 -18.437 1.00 95.81 122 CYS A O 1
ATOM 949 N N . GLY A 1 123 ? -2.567 -7.369 -17.193 1.00 95.38 123 GLY A N 1
ATOM 950 C CA . GLY A 1 123 ? -3.625 -8.019 -17.962 1.00 95.38 123 GLY A CA 1
ATOM 951 C C . GLY A 1 123 ? -4.342 -7.033 -18.882 1.00 95.38 123 GLY A C 1
ATOM 952 O O . GLY A 1 123 ? -3.754 -6.042 -19.326 1.00 95.38 123 GLY A O 1
ATOM 953 N N . GLU A 1 124 ? -5.619 -7.294 -19.154 1.00 95.00 124 GLU A N 1
ATOM 954 C CA . GLU A 1 124 ? -6.441 -6.474 -20.051 1.00 95.00 124 GLU A CA 1
ATOM 955 C C . GLU A 1 124 ? -6.673 -5.045 -19.526 1.00 95.00 124 GLU A C 1
ATOM 957 O O . GLU A 1 124 ? -6.726 -4.839 -18.308 1.00 95.00 124 GLU A O 1
ATOM 962 N N . PRO A 1 125 ? -6.817 -4.042 -20.411 1.00 93.31 125 PRO A N 1
ATOM 963 C CA . PRO A 1 125 ? -7.207 -2.691 -20.016 1.00 93.31 125 PRO A CA 1
ATOM 964 C C . PRO A 1 125 ? -8.554 -2.669 -19.278 1.00 93.31 125 PRO A C 1
ATOM 966 O O . PRO A 1 125 ? -9.477 -3.405 -19.621 1.00 93.31 125 PRO A O 1
ATOM 969 N N . LEU A 1 126 ? -8.680 -1.797 -18.276 1.00 88.56 126 LEU A N 1
ATOM 970 C CA . LEU A 1 126 ? -9.921 -1.568 -17.533 1.00 88.56 126 LEU A CA 1
ATOM 971 C C . LEU A 1 126 ? -10.339 -0.099 -17.666 1.00 88.56 126 LEU A C 1
ATOM 973 O O . LEU A 1 126 ? -9.989 0.734 -16.829 1.00 88.56 126 LEU A O 1
ATOM 977 N N . GLY A 1 127 ? -11.112 0.201 -18.712 1.00 83.69 127 GLY A N 1
ATOM 978 C CA . GLY A 1 127 ? -11.534 1.567 -19.033 1.00 83.69 127 GLY A CA 1
ATOM 979 C C . GLY A 1 127 ? -10.361 2.453 -19.459 1.00 83.69 127 GLY A C 1
ATOM 980 O O . GLY A 1 127 ? -9.374 1.965 -20.005 1.00 83.69 127 GLY A O 1
ATOM 981 N N . GLU A 1 128 ? -10.475 3.756 -19.204 1.00 74.75 128 GLU A N 1
ATOM 982 C CA . GLU A 1 128 ? -9.478 4.749 -19.635 1.00 74.75 128 GLU A CA 1
ATOM 983 C C . GLU A 1 128 ? -8.222 4.781 -18.754 1.00 74.75 128 GLU A C 1
ATOM 985 O O . GLU A 1 128 ? -7.158 5.194 -19.208 1.00 74.75 128 GLU A O 1
ATOM 990 N N . ALA A 1 129 ? -8.316 4.324 -17.502 1.00 83.38 129 ALA A N 1
ATOM 991 C CA . ALA A 1 129 ? -7.213 4.416 -16.555 1.00 83.38 129 ALA A CA 1
ATOM 992 C C . ALA A 1 129 ? -7.127 3.171 -15.670 1.00 83.38 129 ALA A C 1
ATOM 994 O O . ALA A 1 129 ? -7.792 3.090 -14.645 1.00 83.38 129 ALA A O 1
ATOM 995 N N . GLY A 1 130 ? -6.303 2.195 -16.055 1.00 89.06 130 GLY A N 1
ATOM 996 C CA . GLY A 1 130 ? -6.041 0.988 -15.267 1.00 89.06 130 GLY A CA 1
ATOM 997 C C . GLY A 1 130 ? -5.983 -0.282 -16.111 1.00 89.06 130 GLY A C 1
ATOM 998 O O . GLY A 1 130 ? -6.414 -0.318 -17.262 1.00 89.06 130 GLY A O 1
ATOM 999 N N . ARG A 1 131 ? -5.432 -1.349 -15.533 1.00 94.38 131 ARG A N 1
ATOM 1000 C CA . ARG A 1 131 ? -5.385 -2.682 -16.146 1.00 94.38 131 ARG A CA 1
ATOM 1001 C C . ARG A 1 131 ? -5.715 -3.738 -15.105 1.00 94.38 131 ARG A C 1
ATOM 1003 O O . ARG A 1 131 ? -5.436 -3.554 -13.920 1.00 94.38 131 ARG A O 1
ATOM 1010 N N . ALA A 1 132 ? -6.288 -4.848 -15.548 1.00 95.31 132 ALA A N 1
ATOM 1011 C CA . ALA A 1 132 ? -6.417 -6.035 -14.725 1.00 95.31 132 ALA A CA 1
ATOM 1012 C C . ALA A 1 132 ? -5.024 -6.566 -14.361 1.00 95.31 132 ALA A C 1
ATOM 1014 O O . ALA A 1 132 ? -4.059 -6.382 -15.104 1.00 95.31 132 ALA A O 1
ATOM 1015 N N . ILE A 1 133 ? -4.920 -7.251 -13.227 1.00 95.88 133 ILE A N 1
ATOM 1016 C CA . ILE A 1 133 ? -3.692 -7.939 -12.830 1.00 95.88 133 ILE A CA 1
ATOM 1017 C C . ILE A 1 133 ? -3.819 -9.384 -13.290 1.00 95.88 133 ILE A C 1
ATOM 1019 O O . ILE A 1 133 ? -4.676 -10.112 -12.796 1.00 95.88 133 ILE A O 1
ATOM 1023 N N . ALA A 1 134 ? -2.972 -9.795 -14.231 1.00 96.50 134 ALA A N 1
ATOM 1024 C CA . ALA A 1 134 ? -2.939 -11.181 -14.688 1.00 96.50 134 ALA A CA 1
ATOM 1025 C C . ALA A 1 134 ? -2.245 -12.088 -13.661 1.00 96.50 134 ALA A C 1
ATOM 1027 O O . ALA A 1 134 ? -2.660 -13.223 -13.442 1.00 96.50 134 ALA A O 1
ATOM 1028 N N . ALA A 1 135 ? -1.194 -11.582 -13.011 1.00 95.31 135 ALA A N 1
ATOM 1029 C CA . ALA A 1 135 ? -0.468 -12.306 -11.978 1.00 95.31 135 ALA A CA 1
ATOM 1030 C C . ALA A 1 135 ? 0.306 -11.357 -11.058 1.00 95.31 135 ALA A C 1
ATOM 1032 O O . ALA A 1 135 ? 0.756 -10.291 -11.478 1.00 95.31 135 ALA A O 1
ATOM 1033 N N . PHE A 1 136 ? 0.527 -11.804 -9.824 1.00 94.81 136 PHE A N 1
ATOM 1034 C CA . PHE A 1 136 ? 1.419 -11.166 -8.862 1.00 94.81 136 PHE A CA 1
ATOM 1035 C C . PHE A 1 136 ? 2.573 -12.121 -8.534 1.00 94.81 136 PHE A C 1
ATOM 1037 O O . PHE A 1 136 ? 2.343 -13.304 -8.269 1.00 94.81 136 PHE A O 1
ATOM 1044 N N . LYS A 1 137 ? 3.814 -11.634 -8.594 1.00 94.75 137 LYS A N 1
ATOM 1045 C CA . LYS A 1 137 ? 5.039 -12.424 -8.406 1.00 94.75 137 LYS A CA 1
ATOM 1046 C C . LYS A 1 137 ? 5.929 -11.740 -7.378 1.00 94.75 137 LYS A C 1
ATOM 1048 O O . LYS A 1 137 ? 6.542 -10.726 -7.679 1.00 94.75 137 LYS A O 1
ATOM 1053 N N . GLU A 1 138 ? 6.001 -12.279 -6.169 1.00 92.50 138 GLU A N 1
ATOM 1054 C CA . GLU A 1 138 ? 6.804 -11.689 -5.096 1.00 92.50 138 GLU A CA 1
ATOM 1055 C C . GLU A 1 138 ? 8.254 -12.180 -5.179 1.00 92.50 138 GLU A C 1
ATOM 1057 O O . GLU A 1 138 ? 8.481 -13.389 -5.162 1.00 92.50 138 GLU A O 1
ATOM 1062 N N . LYS A 1 139 ? 9.215 -11.248 -5.251 1.00 91.88 139 LYS A N 1
ATOM 1063 C CA . LYS A 1 139 ? 10.665 -11.495 -5.122 1.00 91.88 139 LYS A CA 1
ATOM 1064 C C . LYS A 1 139 ? 11.183 -12.659 -5.987 1.00 91.88 139 LYS A C 1
ATOM 1066 O O . LYS A 1 139 ? 11.580 -13.698 -5.453 1.00 91.88 139 LYS A O 1
ATOM 1071 N N . PRO A 1 140 ? 11.136 -12.518 -7.326 1.00 94.12 140 PRO A N 1
ATOM 1072 C CA . PRO A 1 140 ? 11.573 -13.568 -8.243 1.00 94.12 140 PRO A CA 1
ATOM 1073 C C . PRO A 1 140 ? 13.084 -13.836 -8.163 1.00 94.12 140 PRO A C 1
ATOM 1075 O O . PRO A 1 140 ? 13.846 -13.013 -7.652 1.00 94.12 140 PRO A O 1
ATOM 1078 N N . SER A 1 141 ? 13.526 -14.969 -8.728 1.00 96.69 141 SER A N 1
ATOM 1079 C CA . SER A 1 141 ? 14.954 -15.208 -8.980 1.00 96.69 141 SER A CA 1
ATOM 1080 C C . SER A 1 141 ? 15.519 -14.170 -9.954 1.00 96.69 141 SER A C 1
ATOM 1082 O O . SER A 1 141 ? 14.767 -13.512 -10.680 1.00 96.69 141 SER A O 1
ATOM 1084 N N . ALA A 1 142 ? 16.846 -14.040 -9.998 1.00 96.56 142 ALA A N 1
ATOM 1085 C CA . ALA A 1 142 ? 17.514 -13.123 -10.917 1.00 96.56 142 ALA A CA 1
ATOM 1086 C C . ALA A 1 142 ? 17.172 -13.425 -12.386 1.00 96.56 142 ALA A C 1
ATOM 1088 O O . ALA A 1 142 ? 16.896 -12.495 -13.143 1.00 96.56 142 ALA A O 1
ATOM 1089 N N . GLU A 1 143 ? 17.098 -14.707 -12.777 1.00 97.25 143 GLU A N 1
ATOM 1090 C CA . GLU A 1 143 ? 16.721 -15.067 -14.150 1.00 97.25 143 GLU A CA 1
ATOM 1091 C C . GLU A 1 143 ? 15.286 -14.626 -14.463 1.00 97.25 143 GLU A C 1
ATOM 1093 O O . GLU A 1 143 ? 15.022 -14.029 -15.505 1.00 97.25 143 GLU A O 1
ATOM 1098 N N . MET A 1 144 ? 14.353 -14.864 -13.537 1.00 97.56 144 MET A N 1
ATOM 1099 C CA . MET A 1 144 ? 12.951 -14.494 -13.731 1.00 97.56 144 MET A CA 1
ATOM 1100 C C . MET A 1 144 ? 12.742 -12.977 -13.729 1.00 97.56 144 MET A C 1
ATOM 1102 O O . MET A 1 144 ? 11.931 -12.481 -14.506 1.00 97.56 144 MET A O 1
ATOM 1106 N N . ALA A 1 145 ? 13.476 -12.232 -12.898 1.00 97.06 145 ALA A N 1
ATOM 1107 C CA . ALA A 1 145 ? 13.442 -10.771 -12.904 1.00 97.06 145 ALA A CA 1
ATOM 1108 C C . ALA A 1 145 ? 13.872 -10.209 -14.269 1.00 97.06 145 ALA A C 1
ATOM 1110 O O . ALA A 1 145 ? 13.232 -9.287 -14.777 1.00 97.06 145 ALA A O 1
ATOM 1111 N N . GLN A 1 146 ? 14.905 -10.799 -14.883 1.00 97.94 146 GLN A N 1
ATOM 1112 C CA . GLN A 1 146 ? 15.360 -10.419 -16.220 1.00 97.94 146 GLN A CA 1
ATOM 1113 C C . GLN A 1 146 ? 14.298 -10.728 -17.282 1.00 97.94 146 GLN A C 1
ATOM 1115 O O . GLN A 1 146 ? 13.937 -9.848 -18.056 1.00 97.94 146 GLN A O 1
ATOM 1120 N N . VAL A 1 147 ? 13.697 -11.924 -17.247 1.00 97.56 147 VAL A N 1
ATOM 1121 C CA . VAL A 1 147 ? 12.585 -12.288 -18.147 1.00 97.56 147 VAL A CA 1
ATOM 1122 C C . VAL A 1 147 ? 11.406 -11.316 -18.017 1.00 97.56 147 VAL A C 1
ATOM 1124 O O . VAL A 1 147 ? 10.793 -10.932 -19.016 1.00 97.56 147 VAL A O 1
ATOM 1127 N N . TYR A 1 148 ? 11.063 -10.904 -16.795 1.00 97.38 148 TYR A N 1
ATOM 1128 C CA . TYR A 1 148 ? 9.977 -9.952 -16.566 1.00 97.38 148 TYR A CA 1
ATOM 1129 C C . TYR A 1 148 ? 10.292 -8.573 -17.139 1.00 97.38 148 TYR A C 1
ATOM 1131 O O . TYR A 1 148 ? 9.423 -8.007 -17.810 1.00 97.38 148 TYR A O 1
ATOM 1139 N N . LEU A 1 149 ? 11.513 -8.074 -16.921 1.00 96.69 149 LEU A N 1
ATOM 1140 C CA . LEU A 1 149 ? 11.996 -6.817 -17.491 1.00 96.69 149 LEU A CA 1
ATOM 1141 C C . LEU A 1 149 ? 11.930 -6.849 -19.023 1.00 96.69 149 LEU A C 1
ATOM 1143 O O . LEU A 1 149 ? 11.276 -5.996 -19.621 1.00 96.69 149 LEU A O 1
ATOM 1147 N N . ASP A 1 150 ? 12.529 -7.869 -19.640 1.00 97.44 150 ASP A N 1
ATOM 1148 C CA . ASP A 1 150 ? 12.649 -7.983 -21.098 1.00 97.44 150 ASP A CA 1
ATOM 1149 C C . ASP A 1 150 ? 11.288 -8.115 -21.787 1.00 97.44 150 ASP A C 1
ATOM 1151 O O . ASP A 1 150 ? 11.098 -7.664 -22.915 1.00 97.44 150 ASP A O 1
ATOM 1155 N N . SER A 1 151 ? 10.303 -8.704 -21.104 1.00 96.38 151 SER A N 1
ATOM 1156 C CA . SER A 1 151 ? 8.960 -8.853 -21.664 1.00 96.38 151 SER A CA 1
ATOM 1157 C C . SER A 1 151 ? 8.196 -7.532 -21.810 1.00 96.38 151 SER A C 1
ATOM 1159 O O . SER A 1 151 ? 7.219 -7.489 -22.556 1.00 96.38 151 SER A O 1
ATOM 1161 N N . GLY A 1 152 ? 8.541 -6.496 -21.033 1.00 95.00 152 GLY A N 1
ATOM 1162 C CA . GLY A 1 152 ? 7.787 -5.237 -20.958 1.00 95.00 152 GLY A CA 1
ATOM 1163 C C . GLY A 1 152 ? 6.347 -5.363 -20.430 1.00 95.00 152 GLY A C 1
ATOM 1164 O O . GLY A 1 152 ? 5.611 -4.379 -20.401 1.00 95.00 152 GLY A O 1
ATOM 1165 N N . ARG A 1 153 ? 5.914 -6.561 -20.004 1.00 96.25 153 ARG A N 1
ATOM 1166 C CA . ARG A 1 153 ? 4.541 -6.833 -19.527 1.00 96.25 153 ARG A CA 1
ATOM 1167 C C . ARG A 1 153 ? 4.385 -6.745 -18.014 1.00 96.25 153 ARG A C 1
ATOM 1169 O O . ARG A 1 153 ? 3.271 -6.912 -17.515 1.00 96.25 153 ARG A O 1
ATOM 1176 N N . TYR A 1 154 ? 5.478 -6.533 -17.288 1.00 97.62 154 TYR A N 1
ATOM 1177 C CA . TYR A 1 154 ? 5.473 -6.474 -15.834 1.00 97.62 154 TYR A CA 1
ATOM 1178 C C . TYR A 1 154 ? 5.826 -5.082 -15.326 1.00 97.62 154 TYR A C 1
ATOM 1180 O O . TYR A 1 154 ? 6.683 -4.398 -15.879 1.00 97.62 154 TYR A O 1
ATOM 1188 N N . LEU A 1 155 ? 5.188 -4.706 -14.223 1.00 97.31 155 LEU A N 1
ATOM 1189 C CA . LEU A 1 155 ? 5.510 -3.525 -13.432 1.00 97.31 155 LEU A CA 1
ATOM 1190 C C . LEU A 1 155 ? 6.029 -3.949 -12.061 1.00 97.31 155 LEU A C 1
ATOM 1192 O O . LEU A 1 155 ? 5.613 -4.982 -11.545 1.00 97.31 155 LEU A O 1
ATOM 1196 N N . TRP A 1 156 ? 6.886 -3.155 -11.430 1.00 97.31 156 TRP A N 1
ATOM 1197 C CA . TRP A 1 156 ? 7.198 -3.347 -10.018 1.00 97.31 156 TRP A CA 1
ATOM 1198 C C . TRP A 1 156 ? 5.993 -2.983 -9.156 1.00 97.31 156 TRP A C 1
ATOM 1200 O O . TRP A 1 156 ? 5.358 -1.950 -9.366 1.00 97.31 156 TRP A O 1
ATOM 1210 N N . ASN A 1 157 ? 5.700 -3.806 -8.153 1.00 95.56 157 ASN A N 1
ATOM 1211 C CA . ASN A 1 157 ? 4.751 -3.466 -7.107 1.00 95.56 157 ASN A CA 1
ATOM 1212 C C . ASN A 1 157 ? 5.324 -2.332 -6.253 1.00 95.56 157 ASN A C 1
ATOM 1214 O O . ASN A 1 157 ? 6.309 -2.530 -5.545 1.00 95.56 157 ASN A O 1
ATOM 1218 N N . SER A 1 158 ? 4.677 -1.167 -6.276 1.00 93.31 158 SER A N 1
ATOM 1219 C CA . SER A 1 158 ? 5.093 -0.029 -5.448 1.00 93.31 158 SER A CA 1
ATOM 1220 C C . SER A 1 158 ? 4.869 -0.253 -3.953 1.00 93.31 158 SER A C 1
ATOM 1222 O O . SER A 1 158 ? 5.372 0.527 -3.158 1.00 93.31 158 SER A O 1
ATOM 1224 N N . GLY A 1 159 ? 4.067 -1.248 -3.555 1.00 91.94 159 GLY A N 1
ATOM 1225 C CA . GLY A 1 159 ? 3.644 -1.431 -2.163 1.00 91.94 159 GLY A CA 1
ATOM 1226 C C . GLY A 1 159 ? 2.557 -0.451 -1.708 1.00 91.94 159 GLY A C 1
ATOM 1227 O O . GLY A 1 159 ? 2.169 -0.479 -0.540 1.00 91.94 159 GLY A O 1
ATOM 1228 N N . MET A 1 160 ? 2.054 0.401 -2.608 1.00 95.69 160 MET A N 1
ATOM 1229 C CA . MET A 1 160 ? 0.870 1.226 -2.376 1.00 95.69 160 MET A CA 1
ATOM 1230 C C . MET A 1 160 ? -0.382 0.482 -2.828 1.00 95.69 160 MET A C 1
ATOM 1232 O O . MET A 1 160 ? -0.376 -0.189 -3.861 1.00 95.69 160 MET A O 1
ATOM 1236 N N . PHE A 1 161 ? -1.474 0.647 -2.088 1.00 97.19 161 PHE A N 1
ATOM 1237 C CA . PHE A 1 161 ? -2.743 -0.011 -2.391 1.00 97.19 161 PHE A CA 1
ATOM 1238 C C . PHE A 1 161 ? -3.918 0.937 -2.199 1.00 97.19 161 PHE A C 1
ATOM 1240 O O . PHE A 1 161 ? -3.837 1.870 -1.403 1.00 97.19 161 PHE A O 1
ATOM 1247 N N . MET A 1 162 ? -5.019 0.689 -2.902 1.00 97.88 162 MET A N 1
ATOM 1248 C CA . MET A 1 162 ? -6.262 1.422 -2.699 1.00 97.88 162 MET A CA 1
ATOM 1249 C C . MET A 1 162 ? -7.477 0.505 -2.805 1.00 97.88 162 MET A C 1
ATOM 1251 O O . MET A 1 162 ? -7.620 -0.243 -3.770 1.00 97.88 162 MET A O 1
ATOM 1255 N N . PHE A 1 163 ? -8.358 0.556 -1.810 1.00 97.94 163 PHE A N 1
ATOM 1256 C CA . PHE A 1 163 ? -9.559 -0.279 -1.768 1.00 97.94 163 PHE A CA 1
ATOM 1257 C C . PHE A 1 163 ? -10.562 0.210 -0.730 1.00 97.94 163 PHE A C 1
ATOM 1259 O O . PHE A 1 163 ? -10.206 0.890 0.229 1.00 97.94 163 PHE A O 1
ATOM 1266 N N . ARG A 1 164 ? -11.825 -0.191 -0.885 1.00 97.94 164 ARG A N 1
ATOM 1267 C CA . ARG A 1 164 ? -12.834 -0.045 0.170 1.00 97.94 164 ARG A CA 1
ATOM 1268 C C . ARG A 1 164 ? -12.466 -0.903 1.385 1.00 97.94 164 ARG A C 1
ATOM 1270 O O . ARG A 1 164 ? -12.046 -2.051 1.222 1.00 97.94 164 ARG A O 1
ATOM 1277 N N . ALA A 1 165 ? -12.622 -0.350 2.587 1.00 97.62 165 ALA A N 1
ATOM 1278 C CA . ALA A 1 165 ? -12.228 -1.014 3.827 1.00 97.62 165 ALA A CA 1
ATOM 1279 C C . ALA A 1 165 ? -12.928 -2.371 4.015 1.00 97.62 165 ALA A C 1
ATOM 1281 O O . ALA A 1 165 ? -12.248 -3.361 4.287 1.00 97.62 165 ALA A O 1
ATOM 1282 N N . SER A 1 166 ? -14.247 -2.444 3.799 1.00 97.00 166 SER A N 1
ATOM 1283 C CA . SER A 1 166 ? -15.006 -3.704 3.843 1.00 97.00 166 SER A CA 1
ATOM 1284 C C . SER A 1 166 ? -14.461 -4.751 2.877 1.00 97.00 166 SER A C 1
ATOM 1286 O O . SER A 1 166 ? -14.173 -5.867 3.287 1.00 97.00 166 SER A O 1
ATOM 1288 N N . ARG A 1 167 ? -14.206 -4.369 1.619 1.00 97.81 167 ARG A N 1
ATOM 1289 C CA . ARG A 1 167 ? -13.695 -5.284 0.588 1.00 97.81 167 ARG A CA 1
ATOM 1290 C C . ARG A 1 167 ? -12.367 -5.924 0.967 1.00 97.81 167 ARG A C 1
ATOM 1292 O O . ARG A 1 167 ? -12.168 -7.107 0.717 1.00 97.81 167 ARG A O 1
ATOM 1299 N N . PHE A 1 168 ? -11.461 -5.158 1.570 1.00 97.88 168 PHE A N 1
ATOM 1300 C CA . PHE A 1 168 ? -10.211 -5.719 2.075 1.00 97.88 168 PHE A CA 1
ATOM 1301 C C . PHE A 1 168 ? -10.443 -6.687 3.238 1.00 97.88 168 PHE A C 1
ATOM 1303 O O . PHE A 1 168 ? -9.814 -7.740 3.282 1.00 97.88 168 PHE A O 1
ATOM 1310 N N . LEU A 1 169 ? -11.339 -6.345 4.168 1.00 97.38 169 LEU A N 1
ATOM 1311 C CA . LEU A 1 169 ? -11.667 -7.212 5.300 1.00 97.38 169 LEU A CA 1
ATOM 1312 C C . LEU A 1 169 ? -12.315 -8.526 4.839 1.00 97.38 169 LEU A C 1
ATOM 1314 O O . LEU A 1 169 ? -11.925 -9.570 5.354 1.00 97.38 169 LEU A O 1
ATOM 1318 N N . ASP A 1 170 ? -13.208 -8.490 3.847 1.00 97.69 170 ASP A N 1
ATOM 1319 C CA . ASP A 1 170 ? -13.845 -9.677 3.256 1.00 97.69 170 ASP A CA 1
ATOM 1320 C C . ASP A 1 170 ? -12.799 -10.621 2.634 1.00 97.69 170 ASP A C 1
ATOM 1322 O O . ASP A 1 170 ? -12.769 -11.822 2.912 1.00 97.69 170 ASP A O 1
ATOM 1326 N N . GLU A 1 171 ? -11.884 -10.081 1.819 1.00 97.50 171 GLU A N 1
ATOM 1327 C CA . GLU A 1 171 ? -10.811 -10.876 1.207 1.00 97.50 171 GLU A CA 1
ATOM 1328 C C . GLU A 1 171 ? -9.822 -11.407 2.249 1.00 97.50 171 GLU A C 1
ATOM 1330 O O . GLU A 1 171 ? -9.350 -12.543 2.140 1.00 97.50 171 GLU A O 1
ATOM 1335 N N . LEU A 1 172 ? -9.526 -10.621 3.288 1.00 97.06 172 LEU A N 1
ATOM 1336 C CA . LEU A 1 172 ? -8.675 -11.062 4.386 1.00 97.06 172 LEU A CA 1
ATOM 1337 C C . LEU A 1 172 ? -9.343 -12.177 5.199 1.00 97.06 172 LEU A C 1
ATOM 1339 O O . LEU A 1 172 ? -8.665 -13.135 5.556 1.00 97.06 172 LEU A O 1
ATOM 1343 N N . GLU A 1 173 ? -10.649 -12.098 5.457 1.00 97.44 173 GLU A N 1
ATOM 1344 C CA . GLU A 1 173 ? -11.410 -13.160 6.126 1.00 97.44 173 GLU A CA 1
ATOM 1345 C C . GLU A 1 173 ? -11.395 -14.453 5.310 1.00 97.44 173 GLU A C 1
ATOM 1347 O O . GLU A 1 173 ? -11.194 -15.534 5.859 1.00 97.44 173 GLU A O 1
ATOM 1352 N N . ARG A 1 174 ? -11.528 -14.344 3.984 1.00 97.88 174 ARG A N 1
ATOM 1353 C CA . ARG A 1 174 ? -11.502 -15.490 3.072 1.00 97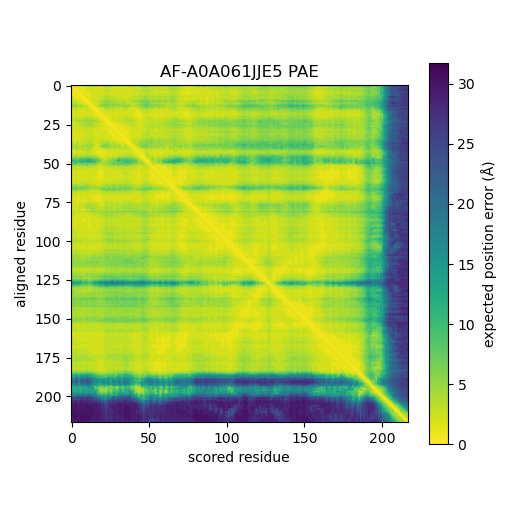.88 174 ARG A CA 1
ATOM 1354 C C . ARG A 1 174 ? -10.127 -16.155 2.986 1.00 97.88 174 ARG A C 1
ATOM 1356 O O . ARG A 1 174 ? -10.040 -17.379 2.933 1.00 97.88 174 ARG A O 1
ATOM 1363 N N . LEU A 1 175 ? -9.057 -15.363 2.910 1.00 96.25 175 LEU A N 1
ATOM 1364 C CA . LEU A 1 175 ? -7.705 -15.863 2.628 1.00 96.25 175 LEU A CA 1
ATOM 1365 C C . LEU A 1 175 ? -6.881 -16.137 3.889 1.00 96.25 175 LEU A C 1
ATOM 1367 O O . LEU A 1 175 ? -6.070 -17.061 3.901 1.00 96.25 175 LEU A O 1
ATOM 1371 N N . ARG A 1 176 ? -7.039 -15.308 4.924 1.00 95.06 176 ARG A N 1
ATOM 1372 C CA . ARG A 1 176 ? -6.272 -15.327 6.180 1.00 95.06 176 ARG A CA 1
ATOM 1373 C C . ARG A 1 176 ? -7.162 -14.964 7.378 1.00 95.06 176 ARG A C 1
ATOM 1375 O O . ARG A 1 176 ? -6.896 -13.971 8.070 1.00 95.06 176 ARG A O 1
ATOM 1382 N N . PRO A 1 177 ? -8.197 -15.779 7.667 1.00 95.94 177 PRO A N 1
ATOM 1383 C CA . PRO A 1 177 ? -9.106 -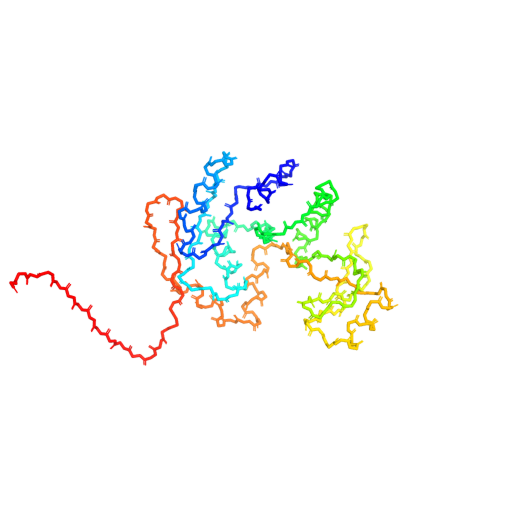15.531 8.788 1.00 95.94 177 PRO A CA 1
ATOM 1384 C C . PRO A 1 177 ? -8.370 -15.466 10.132 1.00 95.94 177 PRO A C 1
ATOM 1386 O O . PRO A 1 177 ? -8.802 -14.759 11.038 1.00 95.94 177 PRO A O 1
ATOM 1389 N N . ASP A 1 178 ? -7.226 -16.146 10.253 1.00 94.06 178 ASP A N 1
ATOM 1390 C CA . ASP A 1 178 ? -6.361 -16.116 11.431 1.00 94.06 178 ASP A CA 1
ATOM 1391 C C . ASP A 1 178 ? -5.820 -14.709 11.737 1.00 94.06 178 ASP A C 1
ATOM 1393 O O . ASP A 1 178 ? -5.798 -14.300 12.901 1.00 94.06 178 ASP A O 1
ATOM 1397 N N . ILE A 1 179 ? -5.435 -13.944 10.706 1.00 92.94 179 ILE A N 1
ATOM 1398 C CA . ILE A 1 179 ? -4.962 -12.562 10.86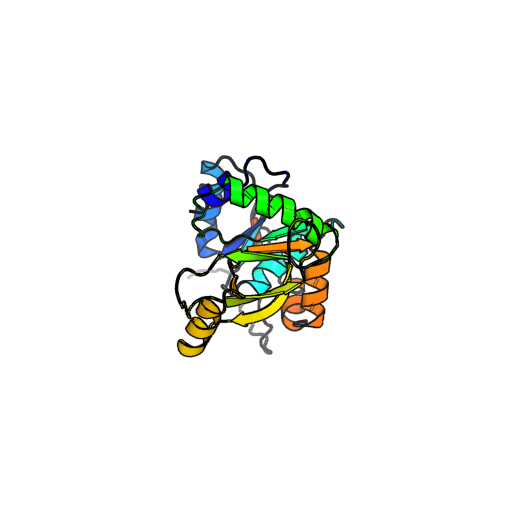7 1.00 92.94 179 ILE A CA 1
ATOM 1399 C C . ILE A 1 179 ? -6.122 -11.674 11.305 1.00 92.94 179 ILE A C 1
ATOM 1401 O O . ILE A 1 179 ? -5.995 -10.935 12.281 1.00 92.94 179 ILE A O 1
ATOM 1405 N N . LEU A 1 180 ? -7.261 -11.758 10.612 1.00 94.81 180 LEU A N 1
ATOM 1406 C CA . LEU A 1 180 ? -8.411 -10.912 10.921 1.00 94.81 180 LEU A CA 1
ATOM 1407 C C . LEU A 1 180 ? -8.951 -11.180 12.332 1.00 94.81 180 LEU A C 1
ATOM 1409 O O . LEU A 1 180 ? -9.232 -10.234 13.070 1.00 94.81 180 LEU A O 1
ATOM 1413 N N . ALA A 1 181 ? -9.052 -12.449 12.732 1.00 93.69 181 ALA A N 1
ATOM 1414 C CA . ALA A 1 181 ? -9.469 -12.833 14.076 1.00 93.69 181 ALA A CA 1
ATOM 1415 C C . ALA A 1 181 ? -8.519 -12.273 15.145 1.00 93.69 181 ALA A C 1
ATOM 1417 O O . ALA A 1 181 ? -8.981 -11.694 16.129 1.00 93.69 181 ALA A O 1
ATOM 1418 N N . ALA A 1 182 ? -7.201 -12.365 14.931 1.00 91.44 182 ALA A N 1
ATOM 1419 C CA . ALA A 1 182 ? -6.214 -11.784 15.840 1.00 91.44 182 ALA A CA 1
ATOM 1420 C C . ALA A 1 182 ? -6.344 -10.252 15.937 1.00 91.44 182 ALA A C 1
ATOM 1422 O O . ALA A 1 182 ? -6.316 -9.706 17.040 1.00 91.44 182 ALA A O 1
ATOM 1423 N N . CYS A 1 183 ? -6.555 -9.560 14.813 1.00 92.12 183 CYS A N 1
ATOM 1424 C CA . CYS A 1 183 ? -6.772 -8.112 14.792 1.00 92.12 183 CYS A CA 1
ATOM 1425 C C . CYS A 1 183 ? -8.074 -7.695 15.499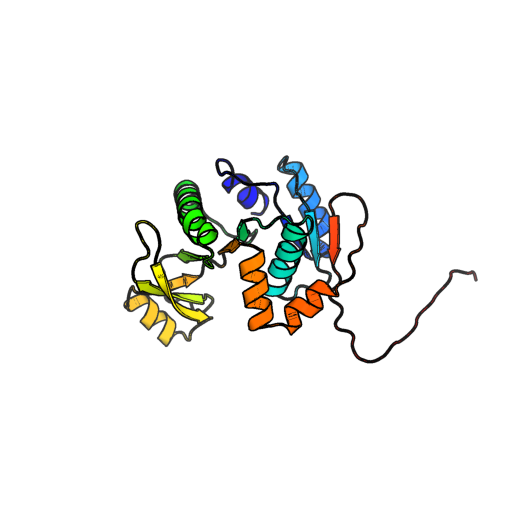 1.00 92.12 183 CYS A C 1
ATOM 1427 O O . CYS A 1 183 ? -8.088 -6.677 16.190 1.00 92.12 183 CYS A O 1
ATOM 1429 N N . ARG A 1 184 ? -9.160 -8.473 15.359 1.00 92.00 184 ARG A N 1
ATOM 1430 C CA . ARG A 1 184 ? -10.441 -8.240 16.058 1.00 92.00 184 ARG A CA 1
ATOM 1431 C C . ARG A 1 184 ? -10.325 -8.478 17.568 1.00 92.00 184 ARG A C 1
ATOM 1433 O O . ARG A 1 184 ? -10.923 -7.735 18.340 1.00 92.00 184 ARG A O 1
ATOM 1440 N N . ALA A 1 185 ? -9.560 -9.489 17.980 1.00 88.81 185 ALA A N 1
ATOM 1441 C CA . ALA A 1 185 ? -9.361 -9.847 19.385 1.00 88.81 185 ALA A CA 1
ATOM 1442 C C . ALA A 1 185 ? -8.340 -8.956 20.114 1.00 88.81 185 ALA A C 1
ATOM 1444 O O . ALA A 1 185 ? -8.272 -8.983 21.343 1.00 88.81 185 ALA A O 1
ATOM 1445 N N . ALA A 1 186 ? -7.532 -8.184 19.381 1.00 84.56 186 ALA A N 1
ATOM 1446 C CA . ALA A 1 186 ? -6.490 -7.351 19.961 1.00 84.56 186 ALA A CA 1
ATOM 1447 C C . ALA A 1 186 ? -7.089 -6.302 20.924 1.00 84.56 186 ALA A C 1
ATOM 1449 O O . ALA A 1 186 ? -7.878 -5.453 20.490 1.00 84.56 186 ALA A O 1
ATOM 1450 N N . PRO A 1 187 ? -6.719 -6.310 22.222 1.00 73.75 187 PRO A N 1
ATOM 1451 C CA . PRO A 1 187 ? -7.189 -5.313 23.169 1.00 73.75 187 PRO A CA 1
ATOM 1452 C C . PRO A 1 187 ? -6.802 -3.908 22.712 1.00 73.75 187 PRO A C 1
ATOM 1454 O O . PRO A 1 187 ? -5.650 -3.624 22.371 1.00 73.75 187 PRO A O 1
ATOM 1457 N N . ARG A 1 188 ? -7.802 -3.026 22.736 1.00 72.75 188 ARG A N 1
ATOM 1458 C CA . ARG A 1 188 ? -7.682 -1.606 22.416 1.00 72.75 188 ARG A CA 1
ATOM 1459 C C . ARG A 1 188 ? -7.495 -0.841 23.715 1.00 72.75 188 ARG A C 1
ATOM 1461 O O . ARG A 1 188 ? -8.439 -0.715 24.490 1.00 72.75 188 ARG A O 1
ATOM 1468 N N . SER A 1 189 ? -6.299 -0.312 23.953 1.00 63.22 189 SER A N 1
ATOM 1469 C CA . SER A 1 189 ? -6.082 0.626 25.059 1.00 63.22 189 SER A CA 1
ATOM 1470 C C . SER A 1 189 ? -5.816 2.020 24.505 1.00 63.22 189 SER A C 1
ATOM 1472 O O . SER A 1 189 ? -4.835 2.225 23.785 1.00 63.22 189 SER A O 1
ATOM 1474 N N . SER A 1 190 ? -6.668 2.983 24.850 1.00 57.91 190 SER A N 1
ATOM 1475 C CA . SER A 1 190 ? -6.396 4.401 24.626 1.00 57.91 190 SER A CA 1
ATOM 1476 C C . SER A 1 190 ? -5.564 4.936 25.787 1.00 57.91 190 SER A C 1
ATOM 1478 O O . SER A 1 190 ? -6.016 4.920 26.932 1.00 57.91 190 SER A O 1
ATOM 1480 N N . ARG A 1 191 ? -4.357 5.429 25.510 1.00 54.22 191 ARG A N 1
ATOM 1481 C CA . ARG A 1 191 ? -3.561 6.186 26.483 1.00 54.22 191 ARG A CA 1
ATOM 1482 C C . ARG A 1 191 ? -3.486 7.626 25.977 1.00 54.22 191 ARG A C 1
ATOM 1484 O O . ARG A 1 191 ? -2.611 7.924 25.183 1.00 54.22 191 ARG A O 1
ATOM 1491 N N . HIS A 1 192 ? -4.410 8.472 26.440 1.00 43.88 192 HIS A N 1
ATOM 1492 C CA . HIS A 1 192 ? -4.525 9.910 26.132 1.00 43.88 192 HIS A CA 1
ATOM 1493 C C . HIS A 1 192 ? -4.721 10.273 24.633 1.00 43.88 192 HIS A C 1
ATOM 1495 O O . HIS A 1 192 ? -3.829 10.113 23.808 1.00 43.88 192 HIS A O 1
ATOM 1501 N N . GLY A 1 193 ? -5.877 10.855 24.279 1.00 57.53 193 GLY A N 1
ATOM 1502 C CA . GLY A 1 193 ? -6.123 11.449 22.950 1.00 57.53 193 GLY A CA 1
ATOM 1503 C C . GLY A 1 193 ? -6.348 10.457 21.792 1.00 57.53 193 GLY A C 1
ATOM 1504 O O . GLY A 1 193 ? -6.849 9.352 21.990 1.00 57.53 193 GLY A O 1
ATOM 1505 N N . THR A 1 194 ? -5.994 10.866 20.564 1.00 60.88 194 THR A N 1
ATOM 1506 C CA . THR A 1 194 ? -6.155 10.119 19.292 1.00 60.88 194 THR A CA 1
ATOM 1507 C C . THR A 1 194 ? -5.170 8.948 19.116 1.00 60.88 194 THR A C 1
ATOM 1509 O O . THR A 1 194 ? -5.131 8.320 18.058 1.00 60.88 194 THR A O 1
ATOM 1512 N N . ILE A 1 195 ? -4.374 8.609 20.134 1.00 69.31 195 ILE A N 1
ATOM 1513 C CA . ILE A 1 195 ? -3.409 7.501 20.096 1.00 69.31 195 ILE A CA 1
ATOM 1514 C C . ILE A 1 195 ? -4.059 6.234 20.654 1.00 69.31 195 ILE A C 1
ATOM 1516 O O . ILE A 1 195 ? -4.663 6.229 21.727 1.00 69.31 195 ILE A O 1
ATOM 1520 N N . THR A 1 196 ? -3.946 5.128 19.926 1.00 68.19 196 THR A N 1
ATOM 1521 C CA . THR A 1 196 ? -4.486 3.827 20.328 1.00 68.19 196 THR A CA 1
ATOM 1522 C C . THR A 1 196 ? -3.458 2.740 20.127 1.00 68.19 196 THR A C 1
ATOM 1524 O O . THR A 1 196 ? -2.992 2.508 19.019 1.00 68.19 196 THR A O 1
ATOM 1527 N N . THR A 1 197 ? -3.138 2.033 21.202 1.00 64.00 197 THR A N 1
ATOM 1528 C CA . THR A 1 197 ? -2.265 0.863 21.134 1.00 64.00 197 THR A CA 1
ATOM 1529 C C . THR A 1 197 ? -3.108 -0.382 20.907 1.00 64.00 197 THR A C 1
ATOM 1531 O O . THR A 1 197 ? -4.096 -0.598 21.616 1.00 64.00 197 THR A O 1
ATOM 1534 N N . PHE A 1 198 ? -2.706 -1.197 19.933 1.00 65.50 198 PHE A N 1
ATOM 1535 C CA . PHE A 1 198 ? -3.294 -2.504 19.660 1.00 65.50 198 PHE A CA 1
ATOM 1536 C C . PHE A 1 198 ? -2.283 -3.588 19.980 1.00 65.50 198 PHE A C 1
ATOM 1538 O O . PHE A 1 198 ? -1.285 -3.729 19.281 1.00 65.50 198 PHE A O 1
ATOM 1545 N N . CYS A 1 199 ? -2.549 -4.387 21.011 1.00 57.16 199 CYS A N 1
ATOM 1546 C CA . CYS A 1 199 ? -1.669 -5.498 21.343 1.00 57.16 199 CYS A CA 1
ATOM 1547 C C . CYS A 1 199 ? -2.148 -6.788 20.681 1.00 57.16 199 CYS A C 1
ATOM 1549 O O . CYS A 1 199 ? -3.065 -7.438 21.171 1.00 57.16 199 CYS A O 1
ATOM 1551 N N . MET A 1 200 ? -1.522 -7.188 19.576 1.00 55.19 200 MET A N 1
ATOM 1552 C CA . MET A 1 200 ? -1.757 -8.515 19.006 1.00 55.19 200 MET A CA 1
ATOM 1553 C C . MET A 1 200 ? -0.975 -9.566 19.801 1.00 55.19 200 MET A C 1
ATOM 1555 O O . MET A 1 200 ? 0.124 -9.967 19.413 1.00 55.19 200 MET A O 1
ATOM 1559 N N . TYR A 1 201 ? -1.527 -10.004 20.932 1.00 41.66 201 TYR A N 1
ATOM 1560 C CA . TYR A 1 201 ? -1.049 -11.207 21.605 1.00 41.66 201 TYR A CA 1
ATOM 1561 C C . TYR A 1 201 ? -1.736 -12.411 20.963 1.00 41.66 201 TYR A C 1
ATOM 1563 O O . TYR A 1 201 ? -2.957 -12.540 21.015 1.00 41.66 201 TYR A O 1
ATOM 1571 N N . ARG A 1 202 ? -0.963 -13.319 20.361 1.00 40.12 202 ARG A N 1
ATOM 1572 C CA . ARG A 1 202 ? -1.465 -14.679 20.148 1.00 40.12 202 ARG A CA 1
ATOM 1573 C C . ARG A 1 202 ? -1.618 -15.262 21.556 1.00 40.12 202 ARG A C 1
ATOM 1575 O O . ARG A 1 202 ? -0.620 -15.233 22.277 1.00 40.12 202 ARG A O 1
ATOM 1582 N N . PRO A 1 203 ? -2.791 -15.753 21.992 1.00 35.19 203 PRO A N 1
ATOM 1583 C CA . PRO A 1 203 ? -2.839 -16.514 23.225 1.00 35.19 203 PRO A CA 1
ATOM 1584 C C . PRO A 1 203 ? -2.012 -17.776 22.975 1.00 35.19 203 PRO A C 1
ATOM 1586 O O . PRO A 1 203 ? -2.464 -18.724 22.336 1.00 35.19 203 PRO A O 1
ATOM 1589 N N . SER A 1 204 ? -0.750 -17.766 23.403 1.00 36.69 204 SER A N 1
ATOM 1590 C CA . SER A 1 204 ? -0.062 -19.007 23.705 1.00 36.69 204 SER A CA 1
ATOM 1591 C C . SER A 1 204 ? -0.884 -19.656 24.805 1.00 36.69 204 SER A C 1
ATOM 1593 O O . SER A 1 204 ? -1.141 -19.033 25.834 1.00 36.69 204 SER A O 1
ATOM 1595 N N . SER A 1 205 ? -1.345 -20.873 24.565 1.00 39.31 205 SER A N 1
ATOM 1596 C CA . SER A 1 205 ? -1.959 -21.732 25.565 1.00 39.31 205 SER A CA 1
ATOM 1597 C C . SER A 1 205 ? -1.033 -21.863 26.778 1.00 39.31 205 SER A C 1
ATOM 1599 O O . SER A 1 205 ? -0.129 -22.693 26.755 1.00 39.31 205 SER A O 1
ATOM 1601 N N . SER A 1 206 ? -1.209 -20.991 27.777 1.00 28.69 206 SER A N 1
ATOM 1602 C CA . SER A 1 206 ? -0.946 -21.162 29.217 1.00 28.69 206 SER A CA 1
ATOM 1603 C C . SER A 1 206 ? -1.086 -19.805 29.933 1.00 28.69 206 SER A C 1
ATOM 1605 O O . SER A 1 206 ? -0.397 -18.854 29.558 1.00 28.69 206 SER A O 1
ATOM 1607 N N . PRO A 1 207 ? -1.938 -19.679 30.966 1.00 32.38 207 PRO A N 1
ATOM 1608 C CA . PRO A 1 207 ? -1.997 -18.484 31.794 1.00 32.38 207 PRO A CA 1
ATOM 1609 C C . PRO A 1 207 ? -0.858 -18.537 32.817 1.00 32.38 207 PRO A C 1
ATOM 1611 O O . PRO A 1 207 ? -0.841 -19.413 33.677 1.00 32.38 207 PRO A O 1
ATOM 1614 N N . CYS A 1 208 ? 0.088 -17.601 32.754 1.00 25.45 208 CYS A N 1
ATOM 1615 C CA . CYS A 1 208 ? 1.016 -17.381 33.860 1.00 25.45 208 CYS A CA 1
ATOM 1616 C C . CYS A 1 208 ? 0.720 -16.013 34.473 1.00 25.45 208 CYS A C 1
ATOM 1618 O O . CYS A 1 208 ? 0.985 -14.965 33.883 1.00 25.45 208 CYS A O 1
ATOM 1620 N N . ALA A 1 209 ? 0.077 -16.054 35.635 1.00 29.55 209 ALA A N 1
ATOM 1621 C CA . ALA A 1 209 ? -0.185 -14.912 36.486 1.00 29.55 209 ALA A CA 1
ATOM 1622 C C . ALA A 1 209 ? 1.132 -14.285 36.956 1.00 29.55 209 ALA A C 1
ATOM 1624 O O . ALA A 1 209 ? 1.986 -15.000 37.466 1.00 29.55 209 ALA A O 1
ATOM 1625 N N . MET A 1 210 ? 1.254 -12.958 36.888 1.00 26.08 210 MET A N 1
ATOM 1626 C CA . MET A 1 210 ? 2.125 -12.207 37.796 1.00 26.08 210 MET A CA 1
ATOM 1627 C C . MET A 1 210 ? 1.457 -10.890 38.178 1.00 26.08 210 MET A C 1
ATOM 1629 O O . MET A 1 210 ? 1.510 -9.883 37.478 1.00 26.08 210 MET A O 1
ATOM 1633 N N . THR A 1 211 ? 0.804 -10.930 39.333 1.00 27.97 211 THR A N 1
ATOM 1634 C CA . THR A 1 211 ? 0.642 -9.783 40.220 1.00 27.97 211 THR A CA 1
ATOM 1635 C C . THR A 1 211 ? 2.007 -9.375 40.768 1.00 27.97 211 THR A C 1
ATOM 1637 O O . THR A 1 211 ? 2.733 -10.232 41.265 1.00 27.97 211 THR A O 1
ATOM 1640 N N . SER A 1 212 ? 2.301 -8.080 40.844 1.00 26.88 212 SER A N 1
ATOM 1641 C CA . SER A 1 212 ? 3.020 -7.573 42.013 1.00 26.88 212 SER A CA 1
ATOM 1642 C C . SER A 1 212 ? 2.476 -6.204 42.408 1.00 26.88 212 SER A C 1
ATOM 1644 O O . SER A 1 212 ? 2.510 -5.222 41.668 1.00 26.88 212 SER A O 1
ATOM 1646 N N . ARG A 1 213 ? 1.877 -6.189 43.601 1.00 28.36 213 ARG A N 1
ATOM 1647 C CA . ARG A 1 213 ? 1.655 -4.983 44.386 1.00 28.36 213 ARG A CA 1
ATOM 1648 C C . ARG A 1 213 ? 2.999 -4.548 44.963 1.00 28.36 213 ARG A C 1
ATOM 1650 O O . ARG A 1 213 ? 3.804 -5.373 45.382 1.00 28.36 213 ARG A O 1
ATOM 1657 N N . SER A 1 214 ? 3.174 -3.237 44.999 1.00 29.56 214 SER A N 1
ATOM 1658 C CA . SER A 1 214 ? 4.132 -2.505 45.821 1.00 29.56 214 SER A CA 1
ATOM 1659 C C . SER A 1 214 ? 4.093 -2.955 47.288 1.00 29.56 214 SER A C 1
ATOM 1661 O O . SER A 1 214 ? 2.988 -3.043 47.815 1.00 29.56 214 SER A O 1
ATOM 1663 N N . THR A 1 215 ? 5.254 -3.180 47.928 1.00 27.66 215 THR A N 1
ATOM 1664 C CA . THR A 1 215 ? 5.603 -2.648 49.270 1.00 27.66 215 THR A CA 1
ATOM 1665 C C . THR A 1 215 ? 7.024 -3.035 49.711 1.00 27.66 215 THR A C 1
ATOM 1667 O O . THR A 1 215 ? 7.352 -4.213 49.768 1.00 27.66 215 THR A O 1
ATOM 1670 N N . MET A 1 216 ? 7.815 -2.009 50.057 1.00 27.72 216 MET A N 1
ATOM 1671 C CA . MET A 1 216 ? 8.726 -1.886 51.216 1.00 27.72 216 MET A CA 1
ATOM 1672 C C . MET A 1 216 ? 9.365 -3.160 51.810 1.00 27.72 216 MET A C 1
ATOM 1674 O O . MET A 1 216 ? 8.730 -3.848 52.604 1.00 27.72 216 MET A O 1
ATOM 1678 N N . ARG A 1 217 ? 10.671 -3.357 51.616 1.00 31.66 217 ARG A N 1
ATOM 1679 C CA . ARG A 1 217 ? 11.802 -2.983 52.497 1.00 31.66 217 ARG A CA 1
ATOM 1680 C C . ARG A 1 217 ? 13.095 -3.532 51.903 1.00 31.66 217 ARG A C 1
ATOM 1682 O O . ARG A 1 217 ? 13.020 -4.587 51.241 1.00 31.66 217 ARG A O 1
#

Organism: NCBI:txid1218352

Secondary structure (DSSP, 8-state):
-HHHHHHTTTTS---PPEEEEEGGGHHHHHHHHHHTT---SEEEEESS---HHHHHHHHHHHHTTTS---EEEE--TT---S-HHHHHHHHHHHHHHHHTT--EEEEE--SS--SSSEEEEEEEE-TTS-EEEEEEEES--HHHHHHHHHHS-EEEEEEEEEEEHHHHHHHHHHH-HHHHHHHHHS-EEE-STTEEEE------S------------

Mean predicted aligned error: 7.58 Å

Radius of gyration: 19.88 Å; Cα contacts (8 Å, |Δi|>4): 318; chains: 1; bounding box: 38×43×74 Å

pLDDT: mean 86.35, std 18.3, range [25.45, 97.94]